Protein AF-A0A4S4L4M4-F1 (afdb_monomer_lite)

Secondary structure (DSSP, 8-state):
---S-TTHHHHHHHHHHHHHHHHHTT--SS--S-S--TT----HHHHHHHHHHHHHHHHHHHHHHTTGGG-SS--HHHHHHHHHHHHHHHHHHHHHHHHHHHHHHHHHS-TT-GGGSSS-HHHHHHHHHHHHHHHHHHHHHHHHHHHHH-GGGEEEETTTEEEE--HHHHHHHTHHHHHHHHHHHHHHHHHHHHHHHHHHHHHHHHHHHT---------------------

Foldseek 3Di:
DPPPCPVVVVVVVVCCCVLVVVVVVQDDDDDDDDSCPPPDPDDVLVVLLSVLVVLVVCLLCQCVVVVQLPPQDDDLLSQLLSQQLNLLSQLLNLLSVLLVVVVVVVVPDDPPPPVPVPDDPPVVNVCSSCVSVVSSVVSSVVSSVVCVVCSVQWHDDPSSHIHGVPPVCVVCSNVVSVVVSVVVVVVVVVVVVVVVVVVVVVVVVVVVVVPDPDPPPPPPPPDDDDDDDDD

Structure (mmCIF, N/CA/C/O backbone):
data_AF-A0A4S4L4M4-F1
#
_entry.id   AF-A0A4S4L4M4-F1
#
loop_
_atom_site.group_PDB
_atom_site.id
_atom_site.type_symbol
_atom_site.label_atom_id
_atom_site.label_alt_id
_atom_site.label_comp_id
_atom_site.label_asym_id
_atom_site.label_entity_id
_atom_site.label_seq_id
_atom_site.pdbx_PDB_ins_code
_atom_site.Cartn_x
_atom_site.Cartn_y
_atom_site.Cartn_z
_atom_site.occupancy
_atom_site.B_iso_or_equiv
_atom_site.auth_seq_id
_atom_site.auth_comp_id
_atom_site.auth_asym_id
_at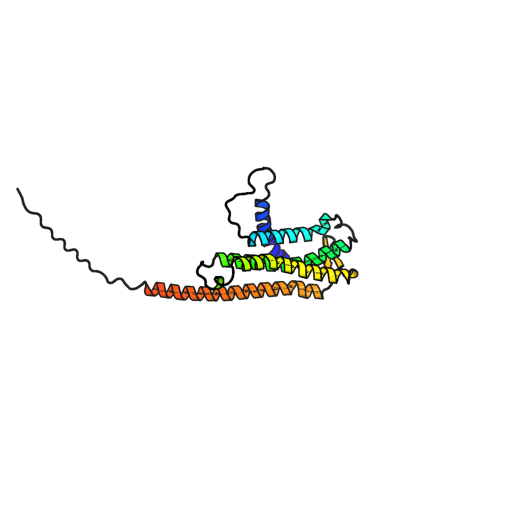om_site.auth_atom_id
_atom_site.pdbx_PDB_model_num
ATOM 1 N N . HIS A 1 1 ? 0.974 11.856 23.972 1.00 43.25 1 HIS A N 1
ATOM 2 C CA . HIS A 1 1 ? 1.283 10.811 22.962 1.00 43.25 1 HIS A CA 1
ATOM 3 C C . HIS A 1 1 ? 0.714 11.159 21.568 1.00 43.25 1 HIS A C 1
ATOM 5 O O . HIS A 1 1 ? 0.217 10.287 20.864 1.00 43.25 1 HIS A O 1
ATOM 11 N N . GLN A 1 2 ? 0.798 12.428 21.141 1.00 37.81 2 GLN A N 1
ATOM 12 C CA . GLN A 1 2 ? 0.100 12.959 19.953 1.00 37.81 2 GLN A CA 1
ATOM 13 C C . GLN A 1 2 ? 1.059 13.367 18.809 1.00 37.81 2 GLN A C 1
ATOM 15 O O . GLN A 1 2 ? 0.617 13.911 17.805 1.00 37.81 2 GLN A O 1
ATOM 20 N N . GLU A 1 3 ? 2.357 13.060 18.921 1.00 41.09 3 GLU A N 1
ATOM 21 C CA . GLU A 1 3 ? 3.407 13.637 18.058 1.00 41.09 3 GLU A CA 1
ATOM 22 C C . GLU A 1 3 ? 4.035 12.689 17.018 1.00 41.09 3 GLU A C 1
ATOM 24 O O . GLU A 1 3 ? 5.014 13.050 16.380 1.00 41.09 3 GLU A O 1
ATOM 29 N N . GLN A 1 4 ? 3.498 11.488 16.776 1.00 43.44 4 GLN A N 1
ATOM 30 C CA . GLN A 1 4 ? 4.121 10.544 15.821 1.00 43.44 4 GLN A CA 1
ATOM 31 C C . GLN A 1 4 ? 3.603 10.612 14.373 1.00 43.44 4 GLN A C 1
ATOM 33 O O . GLN A 1 4 ? 4.109 9.901 13.514 1.00 43.44 4 GLN A O 1
ATOM 38 N N . PHE A 1 5 ? 2.664 11.509 14.051 1.00 41.78 5 PHE A N 1
ATOM 39 C CA . PHE A 1 5 ? 2.186 11.713 12.671 1.00 41.78 5 PHE A CA 1
ATOM 40 C C . PHE A 1 5 ? 2.777 12.893 11.846 1.00 41.78 5 PHE A C 1
ATOM 42 O O . PHE A 1 5 ? 2.341 13.061 10.700 1.00 41.78 5 PHE A O 1
ATOM 49 N N . PRO A 1 6 ? 3.753 13.719 12.296 1.00 44.41 6 PRO A N 1
ATOM 50 C CA . PRO A 1 6 ? 4.192 14.882 11.516 1.00 44.41 6 PRO A CA 1
ATOM 51 C C . PRO A 1 6 ? 5.008 14.516 10.264 1.00 44.41 6 PRO A C 1
ATOM 53 O O . PRO A 1 6 ? 5.105 15.335 9.348 1.00 44.41 6 PRO A O 1
ATOM 56 N N . ILE A 1 7 ? 5.558 13.298 10.191 1.00 42.75 7 ILE A N 1
ATOM 57 C CA . ILE A 1 7 ? 6.407 12.849 9.074 1.00 42.75 7 ILE A CA 1
ATOM 58 C C . ILE A 1 7 ? 5.543 12.467 7.858 1.00 42.75 7 ILE A C 1
ATOM 60 O O . ILE A 1 7 ? 5.778 12.934 6.744 1.00 42.75 7 ILE A O 1
ATOM 64 N N . TRP A 1 8 ? 4.448 11.735 8.078 1.00 41.94 8 TRP A N 1
ATOM 65 C CA . TRP A 1 8 ? 3.507 11.365 7.014 1.00 41.94 8 TRP A CA 1
ATOM 66 C C . TRP A 1 8 ? 2.645 12.535 6.538 1.00 41.94 8 TRP A C 1
ATOM 68 O O . TRP A 1 8 ? 2.388 12.673 5.342 1.00 41.94 8 TRP A O 1
ATOM 78 N N . GLY A 1 9 ? 2.243 13.430 7.447 1.00 44.69 9 GLY A N 1
ATOM 79 C CA . GLY A 1 9 ? 1.409 14.589 7.115 1.00 44.69 9 GLY A CA 1
ATOM 80 C C . GLY A 1 9 ? 2.086 15.635 6.219 1.00 44.69 9 GLY A C 1
ATOM 81 O O . GLY A 1 9 ? 1.387 16.480 5.653 1.00 44.69 9 GLY A O 1
ATOM 82 N N . ARG A 1 10 ? 3.421 15.608 6.088 1.00 45.19 10 ARG A N 1
ATOM 83 C CA . ARG A 1 10 ? 4.169 16.430 5.119 1.00 45.19 10 ARG A CA 1
ATOM 84 C C . ARG A 1 10 ? 4.290 15.741 3.760 1.00 45.19 10 ARG A C 1
ATOM 86 O O . ARG A 1 10 ? 3.971 16.370 2.756 1.00 45.19 10 ARG A O 1
ATOM 93 N N . SER A 1 11 ? 4.627 14.450 3.730 1.00 42.00 11 SER A N 1
ATOM 94 C CA . SER A 1 11 ? 4.750 13.691 2.474 1.00 42.00 11 SER A CA 1
ATOM 95 C C . SER A 1 11 ? 3.402 13.559 1.737 1.00 42.00 11 SER A C 1
ATOM 97 O O . SER A 1 11 ? 3.294 13.839 0.544 1.00 42.00 11 SER A O 1
ATOM 99 N N . LEU A 1 12 ? 2.312 13.300 2.471 1.00 44.09 12 LEU A N 1
ATOM 100 C CA . LEU A 1 12 ? 0.949 13.252 1.915 1.00 44.09 12 LEU A CA 1
ATOM 101 C C . LEU A 1 12 ? 0.433 14.616 1.425 1.00 44.09 12 LEU A C 1
ATOM 103 O O . LEU A 1 12 ? -0.432 14.664 0.550 1.00 44.09 12 LEU A O 1
ATOM 107 N N . ARG A 1 13 ? 0.949 15.731 1.962 1.00 50.34 13 ARG A N 1
ATOM 108 C CA . ARG A 1 13 ? 0.558 17.082 1.525 1.00 50.34 13 ARG A CA 1
ATOM 109 C C . ARG A 1 13 ? 1.119 17.430 0.148 1.00 50.34 13 ARG A C 1
ATOM 111 O O . ARG A 1 13 ? 0.458 18.159 -0.581 1.00 50.34 13 ARG A O 1
ATOM 118 N N . SER A 1 14 ? 2.275 16.869 -0.208 1.00 43.47 14 SER A N 1
ATOM 119 C CA . SER A 1 14 ? 2.889 17.041 -1.530 1.00 43.47 14 SER A CA 1
ATOM 120 C C . SER A 1 14 ? 2.219 16.170 -2.606 1.00 43.47 14 SER A C 1
ATOM 122 O O . SER A 1 14 ? 2.066 16.589 -3.748 1.00 43.47 14 SER A O 1
ATOM 124 N N . ILE A 1 15 ? 1.725 14.981 -2.235 1.00 46.16 15 ILE A N 1
ATOM 125 C CA . ILE A 1 15 ? 1.119 14.021 -3.181 1.00 46.16 15 ILE A CA 1
ATOM 126 C C . ILE A 1 15 ? -0.369 14.314 -3.449 1.00 46.16 15 ILE A C 1
ATOM 128 O O . ILE A 1 15 ? -0.859 14.088 -4.558 1.00 46.16 15 ILE A O 1
ATOM 132 N N . ARG A 1 16 ? -1.102 14.862 -2.465 1.00 48.03 16 ARG A N 1
ATOM 133 C CA . ARG A 1 16 ? -2.516 15.257 -2.625 1.00 48.03 16 ARG A CA 1
ATOM 134 C C . ARG A 1 16 ? -2.786 16.122 -3.861 1.00 48.03 16 ARG A C 1
ATOM 136 O O . ARG A 1 16 ? -3.693 15.749 -4.597 1.00 48.03 16 ARG A O 1
ATOM 143 N N . PRO A 1 17 ? -2.065 17.226 -4.137 1.00 48.06 17 PRO A N 1
ATOM 144 C CA . PRO A 1 17 ? -2.352 18.042 -5.311 1.00 48.06 17 PRO A CA 1
ATOM 145 C C . PRO A 1 17 ? -2.118 17.289 -6.623 1.00 48.06 17 PRO A C 1
ATOM 147 O O . PRO A 1 17 ? -2.834 17.567 -7.571 1.00 48.06 17 PRO A O 1
ATOM 150 N N . PHE A 1 18 ? -1.226 16.295 -6.692 1.00 46.53 18 PHE A N 1
ATOM 151 C CA . PHE A 1 18 ? -0.993 15.536 -7.928 1.00 46.53 18 PHE A CA 1
ATOM 152 C C . PHE A 1 18 ? -2.149 14.592 -8.270 1.00 46.53 18 PHE A C 1
ATOM 154 O O . PHE A 1 18 ? -2.669 14.640 -9.381 1.00 46.53 18 PHE A O 1
ATOM 161 N N . CYS A 1 19 ? -2.614 13.778 -7.316 1.00 46.72 19 CYS A N 1
ATOM 162 C CA . CYS A 1 19 ? -3.769 12.904 -7.555 1.00 46.72 19 CYS A CA 1
ATOM 163 C C . CYS A 1 19 ? -5.082 13.683 -7.604 1.00 46.72 19 CYS A C 1
ATOM 165 O O . CYS A 1 19 ? -5.932 13.381 -8.435 1.00 46.72 19 CYS A O 1
ATOM 167 N N . LEU A 1 20 ? -5.254 14.701 -6.755 1.00 48.78 20 LEU A N 1
ATOM 168 C CA . LEU A 1 20 ? -6.456 15.526 -6.795 1.00 48.78 20 LEU A CA 1
ATOM 169 C C . LEU A 1 20 ? -6.499 16.354 -8.080 1.00 48.78 20 LEU A C 1
ATOM 171 O O . LEU A 1 20 ? -7.578 16.491 -8.620 1.00 48.78 20 LEU A O 1
ATOM 175 N N . SER A 1 21 ? -5.374 16.838 -8.622 1.00 46.91 21 SER A N 1
ATOM 176 C CA . SER A 1 21 ? -5.364 17.484 -9.946 1.00 46.91 21 SER A CA 1
ATOM 177 C C . SER A 1 21 ? -5.601 16.479 -11.068 1.00 46.91 21 SER A C 1
ATOM 179 O O . SER A 1 21 ? -6.364 16.783 -11.971 1.00 46.91 21 SER A O 1
ATOM 181 N N . ALA A 1 22 ? -5.048 15.264 -10.994 1.00 46.84 22 ALA A N 1
ATOM 182 C CA . ALA A 1 22 ? -5.317 14.222 -11.987 1.00 46.84 22 ALA A CA 1
ATOM 183 C C . ALA A 1 22 ? -6.795 13.782 -11.998 1.00 46.84 22 ALA A C 1
ATOM 185 O O . ALA A 1 22 ? -7.364 13.590 -13.064 1.00 46.84 22 ALA A O 1
ATOM 186 N N . VAL A 1 23 ? -7.436 13.682 -10.827 1.00 47.78 23 VAL A N 1
ATOM 187 C CA . VAL A 1 23 ? -8.865 13.336 -10.691 1.00 47.78 23 VAL A CA 1
ATOM 188 C C . VAL A 1 23 ? -9.773 14.538 -10.970 1.00 47.78 23 VAL A C 1
ATOM 190 O O . VAL A 1 23 ? -10.851 14.382 -11.531 1.00 47.78 23 VAL A O 1
ATOM 193 N N . LYS A 1 24 ? -9.355 15.755 -10.609 1.00 44.19 24 LYS A N 1
ATOM 194 C CA . LYS A 1 24 ? -10.120 16.991 -10.841 1.00 44.19 24 LYS A CA 1
ATOM 195 C C . LYS A 1 24 ? -10.023 17.479 -12.287 1.00 44.19 24 LYS A C 1
ATOM 197 O O . LYS A 1 24 ? -10.924 18.176 -12.732 1.00 44.19 24 LYS A O 1
ATOM 202 N N . LEU A 1 25 ? -9.008 17.043 -13.036 1.00 43.38 25 LEU A N 1
ATOM 203 C CA . LEU A 1 25 ? -8.982 17.123 -14.500 1.00 43.38 25 LEU A CA 1
ATOM 204 C C . LEU A 1 25 ? -9.999 16.173 -15.164 1.00 43.38 25 LEU A C 1
ATOM 206 O O . LEU A 1 25 ? -10.344 16.404 -16.317 1.00 43.38 25 LEU A O 1
ATOM 210 N N . ASP A 1 26 ? -10.519 15.171 -14.442 1.00 44.56 26 ASP A N 1
ATOM 211 C CA . ASP A 1 26 ? -11.544 14.232 -14.928 1.00 44.56 26 ASP A CA 1
ATOM 212 C C . ASP A 1 26 ? -12.974 14.527 -14.381 1.00 44.56 26 ASP A C 1
ATOM 214 O O . ASP A 1 26 ? -13.911 13.785 -14.664 1.00 44.56 26 ASP A O 1
ATOM 218 N N . PHE A 1 27 ? -13.186 15.627 -13.636 1.00 41.28 27 PHE A N 1
ATOM 219 C CA . PHE A 1 27 ? -14.518 16.065 -13.171 1.00 41.28 27 PHE A CA 1
ATOM 220 C C . PHE A 1 27 ? -14.758 17.569 -13.416 1.00 41.28 27 PHE A C 1
ATOM 222 O O . PHE A 1 27 ? -14.567 18.389 -12.513 1.00 41.28 27 PHE A O 1
ATOM 229 N N . PRO A 1 28 ? -15.233 17.974 -14.603 1.00 44.47 28 PRO A N 1
ATOM 230 C CA . PRO A 1 28 ? -15.823 19.273 -14.813 1.00 44.47 28 PRO A CA 1
ATOM 231 C C . PRO A 1 28 ? -17.228 19.225 -14.231 1.00 44.47 28 PRO A C 1
ATOM 233 O O . PRO A 1 28 ? -18.134 18.537 -14.705 1.00 44.47 28 PRO A O 1
ATOM 236 N N . SER A 1 29 ? -17.418 20.010 -13.183 1.00 56.84 29 SER A N 1
ATOM 237 C CA . SER A 1 29 ? -18.727 20.571 -12.908 1.00 56.84 29 SER A CA 1
ATOM 238 C C . SER A 1 29 ? -19.184 21.313 -14.168 1.00 56.84 29 SER A C 1
ATOM 240 O O . SER A 1 29 ? -18.570 22.307 -14.549 1.00 56.84 29 SER A O 1
ATOM 242 N N . SER A 1 30 ? -20.254 20.824 -14.788 1.00 53.94 30 SER A N 1
ATOM 243 C CA . SER A 1 30 ? -21.012 21.511 -15.839 1.00 53.94 30 SER A CA 1
ATOM 244 C C . SER A 1 30 ? -20.357 21.596 -17.217 1.00 53.94 30 SER A C 1
ATOM 246 O O . SER A 1 30 ? -19.996 22.673 -17.676 1.00 53.94 30 SER A O 1
ATOM 248 N N . SER A 1 31 ? -20.285 20.475 -17.929 1.00 50.19 31 SER A N 1
ATOM 249 C CA . SER A 1 31 ? -20.769 20.356 -19.318 1.00 50.19 31 SER A CA 1
ATOM 250 C C . SER A 1 31 ? -20.466 18.950 -19.824 1.00 50.19 31 SER A C 1
ATOM 252 O O . SER A 1 31 ? -19.331 18.483 -19.807 1.00 50.19 31 SER A O 1
ATOM 254 N N . SER A 1 32 ? -21.517 18.248 -20.239 1.00 54.50 32 SER A N 1
ATOM 255 C CA . SER A 1 32 ? -21.421 17.055 -21.071 1.00 54.50 32 SER A CA 1
ATOM 256 C C . SER A 1 32 ? -20.480 17.336 -22.246 1.00 54.50 32 SER A C 1
ATOM 258 O O . SER A 1 32 ? -20.493 18.450 -22.752 1.00 54.50 32 SER A O 1
ATOM 260 N N . HIS A 1 33 ? -19.729 16.323 -22.678 1.00 52.06 33 HIS A N 1
ATOM 261 C CA . HIS A 1 33 ? -18.753 16.285 -23.781 1.00 52.06 33 HIS A CA 1
ATOM 262 C C . HIS A 1 33 ? -17.294 16.176 -23.303 1.00 52.06 33 HIS A C 1
ATOM 264 O O . HIS A 1 33 ? -16.664 17.137 -22.884 1.00 52.06 33 HIS A O 1
ATOM 270 N N . SER A 1 34 ? -16.757 14.962 -23.480 1.00 42.59 34 SER A N 1
ATOM 271 C CA . SER A 1 34 ? -15.323 14.636 -23.554 1.00 42.59 34 SER A CA 1
ATOM 272 C C . SER A 1 34 ? -14.584 14.224 -22.270 1.00 42.59 34 SER A C 1
ATOM 274 O O . SER A 1 34 ? -13.494 14.718 -22.014 1.00 42.59 34 SER A O 1
ATOM 276 N N . PHE A 1 35 ? -15.058 13.183 -21.566 1.00 44.72 35 PHE A N 1
ATOM 277 C CA . PHE A 1 35 ? -14.187 12.367 -20.676 1.00 44.72 35 PHE A CA 1
ATOM 278 C C . PHE A 1 35 ? -13.438 11.235 -21.381 1.00 44.72 35 PHE A C 1
ATOM 280 O O . PHE A 1 35 ? -12.896 10.336 -20.750 1.00 44.72 35 PHE A O 1
ATOM 287 N N . PHE A 1 36 ? -13.367 11.281 -22.707 1.00 46.34 36 PHE A N 1
ATOM 288 C CA . PHE A 1 36 ? -12.563 10.349 -23.483 1.00 46.34 36 PHE A CA 1
ATOM 289 C C . PHE A 1 36 ? -11.796 11.123 -24.549 1.00 46.34 36 PHE A C 1
ATOM 291 O O . PHE A 1 36 ? -12.108 11.072 -25.738 1.00 46.34 36 PHE A O 1
ATOM 298 N N . SER A 1 37 ? -10.759 11.849 -24.127 1.00 44.66 37 SER A N 1
ATOM 299 C CA . SER A 1 37 ? -9.661 12.136 -25.049 1.00 44.66 37 SER A CA 1
ATOM 300 C C . SER A 1 37 ? -9.018 10.791 -25.403 1.00 44.66 37 SER A C 1
ATOM 302 O O . SER A 1 37 ? -8.237 10.234 -24.635 1.00 44.66 37 SER A O 1
ATOM 304 N N . LYS A 1 38 ? -9.430 10.217 -26.539 1.00 51.44 38 LYS A N 1
ATOM 305 C CA . LYS A 1 38 ? -9.091 8.861 -27.012 1.00 51.44 38 LYS A CA 1
ATOM 306 C C . LYS A 1 38 ? -7.594 8.617 -27.279 1.00 51.44 38 LYS A C 1
ATOM 308 O O . LYS A 1 38 ? -7.253 7.523 -27.705 1.00 51.44 38 LYS A O 1
ATOM 313 N N . ASN A 1 39 ? -6.708 9.588 -27.041 1.00 49.66 39 ASN A N 1
ATOM 314 C CA . ASN A 1 39 ? -5.335 9.557 -27.560 1.00 49.66 39 ASN A CA 1
ATOM 315 C C . ASN A 1 39 ? -4.209 9.747 -26.536 1.00 49.66 39 ASN A C 1
ATOM 317 O O . ASN A 1 39 ? -3.060 9.911 -26.932 1.00 49.66 39 ASN A O 1
ATOM 321 N N . VAL A 1 40 ? -4.481 9.668 -25.232 1.00 62.41 40 VAL A N 1
ATOM 322 C CA . VAL A 1 40 ? -3.395 9.578 -24.242 1.00 62.41 40 VAL A CA 1
ATOM 323 C C . VAL A 1 40 ? -3.269 8.127 -23.800 1.00 62.41 40 VAL A C 1
ATOM 325 O O . VAL A 1 40 ? -4.097 7.631 -23.038 1.00 62.41 40 VAL A O 1
ATOM 328 N N . HIS A 1 41 ? -2.240 7.439 -24.295 1.00 66.50 41 HIS A N 1
ATOM 329 C CA . HIS A 1 41 ? -1.851 6.103 -23.840 1.00 66.50 41 HIS A CA 1
ATOM 330 C C . HIS A 1 41 ? -1.399 6.194 -22.370 1.00 66.50 41 HIS A C 1
ATOM 332 O O . HIS A 1 41 ? -0.226 6.396 -22.065 1.00 66.50 41 HIS A O 1
ATOM 338 N N . ARG A 1 42 ? -2.354 6.149 -21.430 1.00 74.56 42 ARG A N 1
ATOM 339 C CA . ARG A 1 42 ? -2.062 6.183 -19.991 1.00 74.56 42 ARG A CA 1
ATOM 340 C C . ARG A 1 42 ? -1.515 4.819 -19.572 1.00 74.56 42 ARG A C 1
ATOM 342 O O . ARG A 1 42 ? -2.111 3.786 -19.868 1.00 74.56 42 ARG A O 1
ATOM 349 N N . HIS A 1 43 ? -0.398 4.823 -18.850 1.00 82.25 43 HIS A N 1
ATOM 350 C CA . HIS A 1 43 ? 0.208 3.597 -18.344 1.00 82.25 43 HIS A CA 1
ATOM 351 C C . HIS A 1 43 ? -0.716 2.943 -17.292 1.00 82.25 43 HIS A C 1
ATOM 353 O O . HIS A 1 43 ? -1.174 3.638 -16.375 1.00 82.25 43 HIS A O 1
ATOM 359 N N . PRO A 1 44 ? -0.994 1.626 -17.361 1.00 86.31 44 PRO A N 1
ATOM 360 C CA . PRO A 1 44 ? -1.959 0.959 -16.477 1.00 86.31 44 PRO A CA 1
ATOM 361 C C . PRO A 1 44 ? -1.604 1.071 -14.986 1.00 86.31 44 PRO A C 1
ATOM 363 O O . PRO A 1 44 ? -2.483 1.079 -14.125 1.00 86.31 44 PRO A O 1
ATOM 366 N N . THR A 1 45 ? -0.321 1.222 -14.654 1.00 87.38 45 THR A N 1
ATOM 367 C CA . THR A 1 45 ? 0.140 1.370 -13.264 1.00 87.38 45 THR A CA 1
ATOM 368 C C . THR A 1 45 ? -0.166 2.732 -12.658 1.00 87.38 45 THR A C 1
ATOM 370 O O . THR A 1 45 ? -0.401 2.813 -11.454 1.00 87.38 45 THR A O 1
ATOM 373 N N . PHE A 1 46 ? -0.242 3.789 -13.471 1.00 86.75 46 PHE A N 1
ATOM 374 C CA . PHE A 1 46 ? -0.683 5.099 -13.000 1.00 86.75 46 PHE A CA 1
ATOM 375 C C . PHE A 1 46 ? -2.163 5.061 -12.606 1.00 86.75 46 PHE A C 1
ATOM 377 O O . PHE A 1 46 ? -2.533 5.515 -11.526 1.00 86.75 46 PHE A O 1
ATOM 384 N N . VAL A 1 47 ? -2.995 4.425 -13.439 1.00 89.81 47 VAL A N 1
ATOM 385 C CA . VAL A 1 47 ? -4.416 4.198 -13.133 1.00 89.81 47 VAL A CA 1
ATOM 386 C C . VAL A 1 47 ? -4.560 3.384 -11.845 1.00 89.81 47 VAL A C 1
ATOM 388 O O . VAL A 1 47 ? -5.349 3.750 -10.976 1.00 89.81 47 VAL A O 1
ATOM 391 N N . ASN A 1 48 ? -3.745 2.338 -11.674 1.00 91.50 48 ASN A N 1
ATOM 392 C CA . ASN A 1 48 ? -3.722 1.538 -10.451 1.00 91.50 48 ASN A CA 1
ATOM 393 C C . ASN A 1 48 ? -3.418 2.375 -9.204 1.00 91.50 48 ASN A C 1
ATOM 395 O O . ASN A 1 48 ? -4.129 2.295 -8.205 1.00 91.50 48 ASN A O 1
ATOM 399 N N . PHE A 1 49 ? -2.389 3.221 -9.272 1.00 90.75 49 PHE A N 1
ATOM 400 C CA . PHE A 1 49 ? -2.041 4.120 -8.180 1.00 90.75 49 PHE A CA 1
ATOM 401 C C . PHE A 1 49 ? -3.203 5.068 -7.842 1.00 90.75 49 PHE A C 1
ATOM 403 O O . PHE A 1 49 ? -3.588 5.172 -6.677 1.00 90.75 49 PHE A O 1
ATOM 410 N N . CYS A 1 50 ? -3.851 5.672 -8.842 1.00 91.06 50 CYS A N 1
ATOM 411 C CA . CYS A 1 50 ? -5.035 6.505 -8.621 1.00 91.06 50 CYS A CA 1
ATOM 412 C C . CYS A 1 50 ? -6.177 5.739 -7.929 1.00 91.06 50 CYS A C 1
ATOM 414 O O . CYS A 1 50 ? -6.759 6.256 -6.975 1.00 91.06 50 CYS A O 1
ATOM 416 N N . ILE A 1 51 ? -6.458 4.498 -8.342 1.00 93.06 51 ILE A N 1
ATOM 417 C CA . ILE A 1 51 ? -7.468 3.641 -7.699 1.00 93.06 51 ILE A CA 1
ATOM 418 C C . ILE A 1 51 ? -7.124 3.418 -6.220 1.00 93.06 51 ILE A C 1
ATOM 420 O O . ILE A 1 51 ? -7.990 3.586 -5.360 1.00 93.06 51 ILE A O 1
ATOM 424 N N . THR A 1 52 ? -5.861 3.125 -5.887 1.00 93.69 52 THR A N 1
ATOM 425 C CA . THR A 1 52 ? -5.452 2.939 -4.482 1.00 93.69 52 THR A CA 1
ATOM 426 C C . THR A 1 52 ? -5.644 4.197 -3.628 1.00 93.69 52 THR A C 1
ATOM 428 O O . THR A 1 52 ? -6.034 4.094 -2.464 1.00 93.69 52 THR A O 1
ATOM 431 N N . ILE A 1 53 ? -5.458 5.392 -4.199 1.00 91.56 53 ILE A N 1
ATOM 432 C CA . ILE A 1 53 ? -5.700 6.677 -3.521 1.00 91.56 53 ILE A CA 1
ATOM 433 C C . ILE A 1 53 ? -7.202 6.956 -3.331 1.00 91.56 53 ILE A C 1
ATOM 435 O O . ILE A 1 53 ? -7.607 7.526 -2.310 1.00 91.56 53 ILE A O 1
ATOM 439 N N . ILE A 1 54 ? -8.050 6.527 -4.268 1.00 92.56 54 ILE A N 1
ATOM 440 C CA . ILE A 1 54 ? -9.511 6.581 -4.104 1.00 92.56 54 ILE A CA 1
ATOM 441 C C . ILE A 1 54 ? -9.942 5.654 -2.960 1.00 92.56 54 ILE A C 1
ATOM 443 O O . ILE A 1 54 ? -10.648 6.097 -2.054 1.00 92.56 54 ILE A O 1
ATOM 447 N N . ILE A 1 55 ? -9.461 4.406 -2.946 1.00 94.19 55 ILE A N 1
ATOM 448 C CA . ILE A 1 55 ? -9.742 3.435 -1.874 1.00 94.19 55 ILE A CA 1
ATOM 449 C C . ILE A 1 55 ? -9.280 3.977 -0.519 1.00 94.19 55 ILE A C 1
ATOM 451 O O . ILE A 1 55 ? -10.047 3.943 0.444 1.00 94.19 55 ILE A O 1
ATOM 455 N N . TYR A 1 56 ? -8.065 4.537 -0.456 1.00 93.69 56 TYR A N 1
ATOM 456 C CA . TYR A 1 56 ? -7.553 5.228 0.729 1.00 93.69 56 TYR A CA 1
ATOM 457 C C . TYR A 1 56 ? -8.584 6.242 1.238 1.00 93.69 56 TYR A C 1
ATOM 459 O O . TYR A 1 56 ? -9.003 6.191 2.392 1.00 93.69 56 TYR A O 1
ATOM 467 N N . SER A 1 57 ? -9.050 7.125 0.357 1.00 93.25 57 SER A N 1
ATOM 468 C CA . SER A 1 57 ? -9.961 8.211 0.723 1.00 93.25 57 SER A CA 1
ATOM 469 C C . SER A 1 57 ? -11.303 7.686 1.244 1.00 93.25 57 SER A C 1
ATOM 471 O O . SER A 1 57 ? -11.770 8.145 2.285 1.00 93.25 57 SER A O 1
ATOM 473 N N . ILE A 1 58 ? -11.881 6.678 0.581 1.00 93.44 58 ILE A N 1
ATOM 474 C CA . ILE A 1 58 ? -13.146 6.050 0.99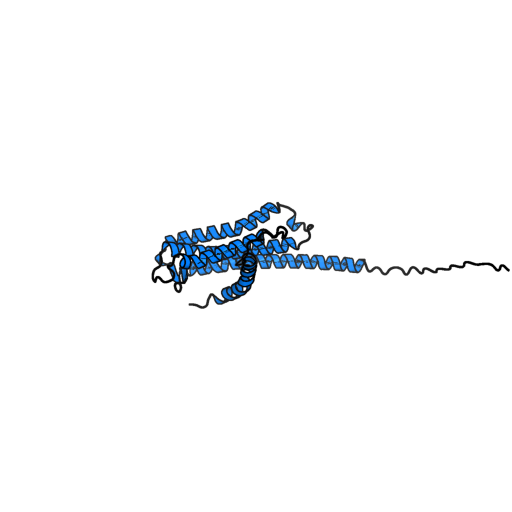3 1.00 93.44 58 ILE A CA 1
ATOM 475 C C . ILE A 1 58 ? -13.035 5.482 2.409 1.00 93.44 58 ILE A C 1
ATOM 477 O O . ILE A 1 58 ? -13.892 5.757 3.247 1.00 93.44 58 ILE A O 1
ATOM 481 N N . VAL A 1 59 ? -11.966 4.741 2.710 1.00 94.50 59 VAL A N 1
ATOM 482 C CA . VAL A 1 59 ? -11.785 4.116 4.028 1.00 94.50 59 VAL A CA 1
ATOM 483 C C . VAL A 1 59 ? -11.625 5.153 5.141 1.00 94.50 59 VAL A C 1
ATOM 485 O O . VAL A 1 59 ? -12.206 5.000 6.219 1.00 94.50 59 VAL A O 1
ATOM 488 N N . PHE A 1 60 ? -10.891 6.241 4.894 1.00 90.69 60 PHE A N 1
ATOM 489 C CA . PHE A 1 60 ? -10.791 7.340 5.861 1.00 90.69 60 PHE A CA 1
ATOM 490 C C . PHE A 1 60 ? -12.140 8.042 6.086 1.00 90.69 60 PHE A C 1
ATOM 492 O O . PHE A 1 60 ? -12.408 8.500 7.196 1.00 90.69 60 PHE A O 1
ATOM 499 N N . SER A 1 61 ? -13.014 8.067 5.078 1.00 92.50 61 SER A N 1
ATOM 500 C CA . SER A 1 61 ? -14.340 8.690 5.143 1.00 92.50 61 SER A CA 1
ATOM 501 C C . SER A 1 61 ? -15.477 7.762 5.596 1.00 92.50 61 SER A C 1
ATOM 503 O O . SER A 1 61 ? -16.578 8.258 5.826 1.00 92.50 61 SER A O 1
ATOM 505 N N . LEU A 1 62 ? -15.252 6.456 5.794 1.00 92.44 62 LEU A N 1
ATOM 506 C CA . LEU A 1 62 ? -16.301 5.492 6.184 1.00 92.44 62 LEU A CA 1
ATOM 507 C C . LEU A 1 62 ? -17.112 5.928 7.416 1.00 92.44 62 LEU A C 1
ATOM 509 O O . LEU A 1 62 ? -18.340 5.841 7.418 1.00 92.44 62 LEU A O 1
ATOM 513 N N . LEU A 1 63 ? -16.441 6.433 8.457 1.00 90.94 63 LEU A N 1
ATOM 514 C CA . LEU A 1 63 ? -17.112 6.880 9.683 1.00 90.94 63 LEU A CA 1
ATOM 515 C C . LEU A 1 63 ? -18.015 8.099 9.431 1.00 90.94 63 LEU A C 1
ATOM 517 O O . LEU A 1 63 ? -19.110 8.196 9.988 1.00 90.94 63 LEU A O 1
ATOM 521 N N . ILE A 1 64 ? -17.578 8.996 8.545 1.00 91.62 64 ILE A N 1
ATOM 522 C CA . ILE A 1 64 ? -18.332 10.183 8.136 1.00 91.62 64 ILE A CA 1
ATOM 523 C C . ILE A 1 64 ? -19.565 9.759 7.334 1.00 91.62 64 ILE A C 1
ATOM 525 O O . ILE A 1 64 ? -20.664 10.219 7.636 1.00 91.62 64 ILE A O 1
ATOM 529 N N . TYR A 1 65 ? -19.411 8.832 6.383 1.00 92.31 65 TYR A N 1
ATOM 530 C CA . TYR A 1 65 ? -20.524 8.320 5.577 1.00 92.31 65 TYR A CA 1
ATOM 531 C C . TYR A 1 65 ? -21.580 7.582 6.400 1.00 92.31 65 TYR A C 1
ATOM 533 O O . TYR A 1 65 ? -22.761 7.655 6.081 1.00 92.31 65 TYR A O 1
ATOM 541 N N . SER A 1 66 ? -21.183 6.921 7.491 1.00 93.69 66 SER A N 1
ATOM 542 C CA . SER A 1 66 ? -22.134 6.284 8.411 1.00 93.69 66 SER A CA 1
ATOM 543 C C . SER A 1 66 ? -22.931 7.275 9.275 1.00 93.69 66 SER A C 1
ATOM 545 O O . SER A 1 66 ? -23.851 6.867 9.979 1.00 93.69 66 SER A O 1
ATOM 547 N N . GLY A 1 67 ? -22.556 8.561 9.286 1.00 92.62 67 GLY A N 1
ATOM 548 C CA . GLY A 1 67 ? -23.136 9.574 10.172 1.00 92.62 67 GLY A CA 1
ATOM 549 C C . GLY A 1 67 ? -22.723 9.442 11.644 1.00 92.62 67 GLY A C 1
ATOM 550 O O . GLY A 1 67 ? -23.182 10.221 12.475 1.00 92.62 67 GLY A O 1
ATOM 551 N N . GLN A 1 68 ? -21.837 8.497 11.988 1.00 90.12 68 GLN A N 1
ATOM 552 C CA . GLN A 1 68 ? -21.502 8.171 13.382 1.00 90.12 68 GLN A CA 1
ATOM 553 C C . GLN A 1 68 ? -20.293 8.920 13.953 1.00 90.12 68 GLN A C 1
ATOM 555 O O . GLN A 1 68 ? -19.930 8.707 15.105 1.00 90.12 68 GLN A O 1
ATOM 560 N N . TYR A 1 69 ? -19.685 9.832 13.193 1.00 88.25 69 TYR A N 1
ATOM 561 C CA . TYR A 1 69 ? -18.486 10.572 13.615 1.00 88.25 69 TYR A CA 1
ATOM 562 C C . TYR A 1 69 ? -18.694 11.493 14.841 1.00 88.25 69 TYR A C 1
ATOM 564 O O . TYR A 1 69 ? -17.723 11.933 15.452 1.00 88.25 69 TYR A O 1
ATOM 572 N N . ARG A 1 70 ? -19.947 11.815 15.206 1.00 87.44 70 ARG A N 1
ATOM 573 C CA . ARG A 1 70 ? -20.276 12.625 16.399 1.00 87.44 70 ARG A CA 1
ATOM 574 C C . ARG A 1 70 ? -20.675 11.804 17.623 1.00 87.44 70 ARG A C 1
ATOM 576 O O . ARG A 1 70 ? -20.809 12.378 18.700 1.00 87.44 70 ARG A O 1
ATOM 583 N N . LEU A 1 71 ? -20.909 10.499 17.476 1.00 87.12 71 LEU A N 1
ATOM 584 C CA . LEU A 1 71 ? -21.322 9.672 18.605 1.00 87.12 71 LEU A CA 1
ATOM 585 C C . LEU A 1 71 ? -20.117 9.355 19.493 1.00 87.12 71 LEU A C 1
ATOM 587 O O . LEU A 1 71 ? -19.051 8.986 19.004 1.00 87.12 71 LEU A O 1
ATOM 591 N N . ALA A 1 72 ? -20.313 9.456 20.811 1.00 86.31 72 ALA A N 1
ATOM 592 C CA . ALA A 1 72 ? -19.307 9.059 21.795 1.00 86.31 72 ALA A CA 1
ATOM 593 C C . ALA A 1 72 ? -18.959 7.561 21.685 1.00 86.31 72 ALA A C 1
ATOM 595 O O . ALA A 1 72 ? -17.815 7.169 21.915 1.00 86.31 72 ALA A O 1
ATOM 596 N N . GLU A 1 73 ? -19.933 6.740 21.278 1.00 88.62 73 GLU A N 1
ATOM 597 C CA . GLU A 1 73 ? -19.787 5.298 21.081 1.00 88.62 73 GLU A CA 1
ATOM 598 C C . GLU A 1 73 ? -20.290 4.883 19.684 1.00 88.62 73 GLU A C 1
ATOM 600 O O . GLU A 1 73 ? -21.481 4.620 19.510 1.00 88.62 73 GLU A O 1
ATOM 605 N N . PRO A 1 74 ? -19.420 4.841 18.656 1.00 90.69 74 PRO A N 1
ATOM 606 C CA . PRO A 1 74 ? -19.801 4.360 17.329 1.00 90.69 74 PRO A CA 1
ATOM 607 C C . PRO A 1 74 ? -20.028 2.840 17.321 1.00 90.69 74 PRO A C 1
ATOM 609 O O . PRO A 1 74 ? -19.542 2.105 18.188 1.00 90.69 74 PRO A O 1
ATOM 612 N N . ASN A 1 75 ? -20.707 2.341 16.285 1.00 94.06 75 ASN A N 1
ATOM 613 C CA . ASN A 1 75 ? -20.903 0.909 16.079 1.00 94.06 75 ASN A CA 1
ATOM 614 C C . ASN A 1 75 ? -19.554 0.180 16.041 1.00 94.06 75 ASN A C 1
ATOM 616 O O . ASN A 1 75 ? -18.709 0.416 15.173 1.00 94.06 75 ASN A O 1
ATOM 620 N N . LYS A 1 76 ? -19.371 -0.760 16.975 1.00 93.38 76 LYS A N 1
ATOM 621 C CA . LYS A 1 76 ? -18.105 -1.485 17.165 1.00 93.38 76 LYS A CA 1
ATOM 622 C C . LYS A 1 76 ? -17.660 -2.227 15.905 1.00 93.38 76 LYS A C 1
ATOM 624 O O . LYS A 1 76 ? -16.476 -2.213 15.590 1.00 93.38 76 LYS A O 1
ATOM 629 N N . SER A 1 77 ? -18.592 -2.826 15.164 1.00 94.94 77 SER A N 1
ATOM 630 C CA . SER A 1 77 ? -18.302 -3.533 13.909 1.00 94.94 77 SER A CA 1
ATOM 631 C C . SER A 1 77 ? -17.712 -2.607 12.844 1.00 94.94 77 SER A C 1
ATOM 633 O O . SER A 1 77 ? -16.690 -2.933 12.247 1.00 94.94 77 SER A O 1
ATOM 635 N N . LEU A 1 78 ? -18.307 -1.426 12.657 1.00 93.88 78 LEU A N 1
ATOM 636 C CA . LEU A 1 78 ? -17.858 -0.432 11.682 1.00 93.88 78 LEU A CA 1
ATOM 637 C C . LEU A 1 78 ? -16.502 0.168 12.081 1.00 93.88 78 LEU A C 1
ATOM 639 O O . LEU A 1 78 ? -15.623 0.343 11.242 1.00 93.88 78 LEU A O 1
ATOM 643 N N . CYS A 1 79 ? -16.300 0.389 13.380 1.00 94.56 79 CYS A N 1
ATOM 644 C CA . CYS A 1 79 ? -15.041 0.854 13.954 1.00 94.56 79 CYS A CA 1
ATOM 645 C C . CYS A 1 79 ? -13.899 -0.170 13.779 1.00 94.56 79 CYS A C 1
ATOM 647 O O . CYS A 1 79 ? -12.793 0.202 13.386 1.00 94.56 79 CYS A O 1
ATOM 649 N N . ILE A 1 80 ? -14.166 -1.465 14.001 1.00 95.38 80 ILE A N 1
ATOM 650 C CA . ILE A 1 80 ? -13.209 -2.562 13.758 1.00 95.38 80 ILE A CA 1
ATOM 651 C C . ILE A 1 80 ? -12.893 -2.687 12.260 1.00 95.38 80 ILE A C 1
ATOM 653 O O . ILE A 1 80 ? -11.725 -2.807 11.883 1.00 95.38 80 ILE A O 1
ATOM 657 N N . ALA A 1 81 ? -13.910 -2.617 11.397 1.00 95.69 81 ALA A N 1
ATOM 658 C CA . ALA A 1 81 ? -13.732 -2.662 9.948 1.00 95.69 81 ALA A CA 1
ATOM 659 C C . ALA A 1 81 ? -12.876 -1.485 9.449 1.00 95.69 81 ALA A C 1
ATOM 661 O O . ALA A 1 81 ? -11.894 -1.691 8.744 1.00 95.69 81 ALA A O 1
ATOM 662 N N . GLN A 1 82 ? -13.165 -0.256 9.886 1.00 95.19 82 GLN A N 1
ATOM 663 C CA . GLN A 1 82 ? -12.365 0.908 9.505 1.00 95.19 82 GLN A CA 1
ATOM 664 C C . GLN A 1 82 ? -10.922 0.790 10.018 1.00 95.19 82 GLN A C 1
ATOM 666 O O . GLN A 1 82 ? -9.974 0.983 9.258 1.00 95.19 82 GLN A O 1
ATOM 671 N N . ALA A 1 83 ? -10.740 0.431 11.293 1.00 94.12 83 ALA A N 1
ATOM 672 C CA . ALA A 1 83 ? -9.416 0.314 11.894 1.00 94.12 83 ALA A CA 1
ATOM 673 C C . ALA A 1 83 ? -8.563 -0.779 11.229 1.00 94.12 83 ALA A C 1
ATOM 675 O O . ALA A 1 83 ? -7.351 -0.615 11.118 1.00 94.12 83 ALA A O 1
ATOM 676 N N . SER A 1 84 ? -9.168 -1.885 10.787 1.00 95.38 84 SER A N 1
ATOM 677 C CA . SER A 1 84 ? -8.468 -2.960 10.068 1.00 95.38 84 SER A CA 1
ATOM 678 C C . SER A 1 84 ? -8.109 -2.569 8.632 1.00 95.38 84 SER A C 1
ATOM 680 O O . SER A 1 84 ? -6.981 -2.810 8.210 1.00 95.38 84 SER A O 1
ATOM 682 N N . MET A 1 85 ? -9.000 -1.884 7.912 1.00 95.81 85 MET A N 1
ATOM 683 C CA . MET A 1 85 ? -8.702 -1.380 6.566 1.00 95.81 85 MET A CA 1
ATOM 684 C C . MET A 1 85 ? -7.586 -0.326 6.577 1.00 95.81 85 MET A C 1
ATOM 686 O O . MET A 1 85 ? -6.714 -0.352 5.711 1.00 95.81 85 MET A O 1
ATOM 690 N N . ILE A 1 86 ? -7.550 0.566 7.577 1.00 93.62 86 ILE A N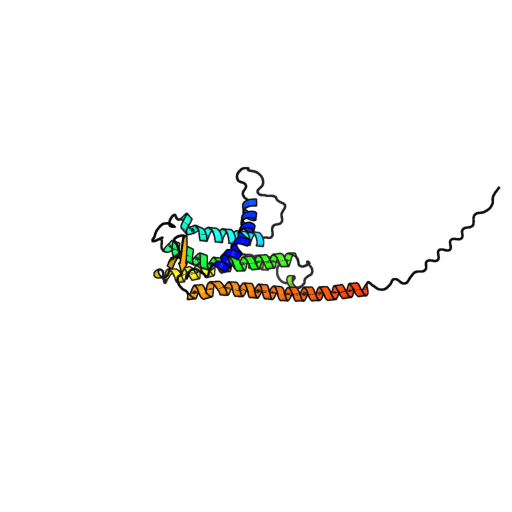 1
ATOM 691 C CA . ILE A 1 86 ? -6.470 1.561 7.729 1.00 93.62 86 ILE A CA 1
ATOM 692 C C . ILE A 1 86 ? -5.099 0.877 7.848 1.00 93.62 86 ILE A C 1
ATOM 694 O O . ILE A 1 86 ? -4.127 1.353 7.262 1.00 93.62 86 ILE A O 1
ATOM 698 N N . MET A 1 87 ? -5.022 -0.260 8.548 1.00 92.06 87 MET A N 1
ATOM 699 C CA . MET A 1 87 ? -3.782 -1.037 8.670 1.00 92.06 87 MET A CA 1
ATOM 700 C C . MET A 1 87 ? -3.321 -1.620 7.329 1.00 92.06 87 MET A C 1
ATOM 702 O O . MET A 1 87 ? -2.121 -1.668 7.074 1.00 92.06 87 MET A O 1
ATOM 706 N N . GLY A 1 88 ? -4.250 -2.047 6.467 1.00 93.69 88 GLY A N 1
ATOM 707 C CA . GLY A 1 88 ? -3.926 -2.590 5.143 1.00 93.69 88 GLY A CA 1
ATOM 708 C C . GLY A 1 88 ? -3.647 -1.535 4.073 1.00 93.69 88 GLY A C 1
ATOM 709 O O . GLY A 1 88 ? -2.958 -1.810 3.093 1.00 93.69 88 GLY A O 1
ATOM 710 N N . ILE A 1 89 ? -4.143 -0.314 4.248 1.00 94.38 89 ILE A N 1
ATOM 711 C CA . ILE A 1 89 ? -3.966 0.767 3.275 1.00 94.38 89 ILE A CA 1
ATOM 712 C C . ILE A 1 89 ? -2.510 1.187 3.122 1.00 94.38 89 ILE A C 1
ATOM 714 O O . ILE A 1 89 ? -2.062 1.456 2.010 1.00 94.38 89 ILE A O 1
ATOM 718 N N . LEU A 1 90 ? -1.775 1.275 4.228 1.00 90.75 90 LEU A N 1
ATOM 719 C CA . LEU A 1 90 ? -0.392 1.727 4.195 1.00 90.75 90 LEU A CA 1
ATOM 720 C C . LEU A 1 90 ? 0.489 0.831 3.300 1.00 90.75 90 LEU A C 1
ATOM 722 O O . LEU A 1 90 ? 1.072 1.361 2.352 1.00 90.75 90 LEU A O 1
ATOM 726 N N . PRO A 1 91 ? 0.543 -0.504 3.502 1.00 91.56 91 PRO A N 1
ATOM 727 C CA . PRO A 1 91 ? 1.309 -1.375 2.616 1.00 91.56 91 PRO A CA 1
ATOM 728 C C . PRO A 1 91 ? 0.782 -1.350 1.174 1.00 91.56 91 PRO A C 1
ATOM 730 O O . PRO A 1 91 ? 1.590 -1.377 0.250 1.00 91.56 91 PRO A O 1
ATOM 733 N N . MET A 1 92 ? -0.534 -1.222 0.958 1.00 94.81 92 MET A N 1
ATOM 734 C CA . MET A 1 92 ? -1.116 -1.089 -0.385 1.00 94.81 92 MET A CA 1
ATOM 735 C C . MET A 1 92 ? -0.546 0.115 -1.144 1.00 94.81 92 MET A C 1
ATOM 737 O O . MET A 1 92 ? -0.096 -0.033 -2.279 1.00 94.81 92 MET A O 1
ATOM 741 N N . VAL A 1 93 ? -0.543 1.298 -0.521 1.00 91.62 93 VAL A N 1
ATOM 742 C CA . VAL A 1 93 ? -0.047 2.535 -1.145 1.00 91.62 93 VAL A CA 1
ATOM 743 C C . VAL A 1 93 ? 1.461 2.458 -1.381 1.00 91.62 93 VAL A C 1
ATOM 745 O O . VAL A 1 93 ? 1.930 2.877 -2.437 1.00 91.62 93 VAL A O 1
ATOM 748 N N . CYS A 1 94 ? 2.225 1.885 -0.446 1.00 90.31 94 CYS A N 1
ATOM 749 C CA . CYS A 1 94 ? 3.667 1.704 -0.610 1.00 90.31 94 CYS A CA 1
ATOM 750 C C . CYS A 1 94 ? 4.004 0.769 -1.783 1.00 90.31 94 CYS A C 1
ATOM 752 O O . CYS A 1 94 ? 4.845 1.112 -2.613 1.00 90.31 94 CYS A O 1
ATOM 754 N N . VAL A 1 95 ? 3.325 -0.379 -1.889 1.00 91.31 95 VAL A N 1
ATOM 755 C CA . VAL A 1 95 ? 3.517 -1.333 -2.994 1.00 91.31 95 VAL A CA 1
ATOM 756 C C . VAL A 1 95 ? 3.072 -0.728 -4.326 1.00 91.31 95 VAL A C 1
ATOM 758 O O . VAL A 1 95 ? 3.790 -0.846 -5.316 1.00 91.31 95 VAL A O 1
ATOM 761 N N . ALA A 1 96 ? 1.925 -0.045 -4.367 1.00 93.19 96 ALA A N 1
ATOM 762 C CA . ALA A 1 96 ? 1.441 0.610 -5.582 1.00 93.19 96 ALA A CA 1
ATOM 763 C C . ALA A 1 96 ? 2.373 1.744 -6.040 1.00 93.19 96 ALA A C 1
ATOM 765 O O . ALA A 1 96 ? 2.619 1.894 -7.236 1.00 93.19 96 ALA A O 1
ATOM 766 N N . GLY A 1 97 ? 2.928 2.511 -5.097 1.00 90.12 97 GLY A N 1
ATOM 767 C CA . GLY A 1 97 ? 3.931 3.537 -5.375 1.00 90.12 97 GLY A CA 1
ATOM 768 C C . GLY A 1 97 ? 5.222 2.943 -5.938 1.00 90.12 97 GLY A C 1
ATOM 769 O O . GLY A 1 97 ? 5.700 3.402 -6.973 1.00 90.12 97 GLY A O 1
ATOM 770 N N . LEU A 1 98 ? 5.744 1.877 -5.323 1.00 88.38 98 LEU A N 1
ATOM 771 C CA . LEU A 1 98 ? 6.917 1.158 -5.829 1.00 88.38 98 LEU A CA 1
ATOM 772 C C . LEU A 1 98 ? 6.667 0.608 -7.241 1.00 88.38 98 LEU A C 1
ATOM 774 O O . LEU A 1 98 ? 7.513 0.754 -8.120 1.00 88.38 98 LEU A O 1
ATOM 778 N N . ALA A 1 99 ? 5.482 0.044 -7.483 1.00 89.94 99 ALA A N 1
ATOM 779 C CA . ALA A 1 99 ? 5.083 -0.450 -8.794 1.00 89.94 99 ALA A CA 1
ATOM 780 C C . ALA A 1 99 ? 5.042 0.656 -9.857 1.00 89.94 99 ALA A C 1
ATOM 782 O O . ALA A 1 99 ? 5.512 0.459 -10.978 1.00 89.94 99 ALA A O 1
ATOM 783 N N . ALA A 1 100 ? 4.498 1.825 -9.508 1.00 89.38 100 ALA A N 1
ATOM 784 C CA . ALA A 1 100 ? 4.465 2.983 -10.393 1.00 89.38 100 ALA A CA 1
ATOM 785 C C . ALA A 1 100 ? 5.879 3.485 -10.719 1.00 89.38 100 ALA A C 1
ATOM 787 O O . ALA A 1 100 ? 6.165 3.760 -11.882 1.00 89.38 100 ALA A O 1
ATOM 788 N N . VAL A 1 101 ? 6.768 3.536 -9.722 1.00 87.31 101 VAL A N 1
ATOM 789 C CA . VAL A 1 101 ? 8.174 3.922 -9.898 1.00 87.31 101 VAL A CA 1
ATOM 790 C C . VAL A 1 101 ? 8.883 2.937 -10.826 1.00 87.31 101 VAL A C 1
ATOM 792 O O . VAL A 1 101 ? 9.399 3.363 -11.852 1.00 87.31 101 VAL A O 1
ATOM 795 N N . ILE A 1 102 ? 8.846 1.630 -10.543 1.00 85.44 102 ILE A N 1
ATOM 796 C CA . ILE A 1 102 ? 9.494 0.594 -11.374 1.00 85.44 102 ILE A CA 1
ATOM 797 C C . ILE A 1 102 ? 9.043 0.686 -12.837 1.00 85.44 102 ILE A C 1
ATOM 799 O O . ILE A 1 102 ? 9.856 0.564 -13.746 1.00 85.44 102 ILE A O 1
ATOM 803 N N . GLN A 1 103 ? 7.756 0.928 -13.074 1.00 86.38 103 GLN A N 1
ATOM 804 C CA . GLN A 1 103 ? 7.198 1.011 -14.425 1.00 86.38 103 GLN A CA 1
ATOM 805 C C . GLN A 1 103 ? 7.569 2.311 -15.143 1.00 86.38 103 GLN A C 1
ATOM 807 O O . GLN A 1 103 ? 7.858 2.298 -16.338 1.00 86.38 103 GLN A O 1
ATOM 812 N N . LEU A 1 104 ? 7.627 3.427 -14.412 1.00 85.44 104 LEU A N 1
ATOM 813 C CA . LEU A 1 104 ? 8.153 4.684 -14.937 1.00 85.44 104 LEU A CA 1
ATOM 814 C C . LEU A 1 104 ? 9.619 4.515 -15.363 1.00 85.44 104 LEU A C 1
ATOM 816 O O . LEU A 1 104 ? 9.984 4.906 -16.465 1.00 85.44 104 LEU A O 1
ATOM 820 N N . TRP A 1 105 ? 10.430 3.852 -14.535 1.00 81.50 105 TRP A N 1
ATOM 821 C CA . TRP A 1 105 ? 11.817 3.517 -14.864 1.00 81.50 105 TRP A CA 1
ATOM 822 C C . TRP A 1 105 ? 11.931 2.597 -16.079 1.00 81.50 105 TRP A C 1
ATOM 824 O O . TRP A 1 105 ? 12.727 2.870 -16.973 1.00 81.50 105 TRP A O 1
ATOM 834 N N . ALA A 1 106 ? 11.119 1.541 -16.144 1.00 81.19 106 ALA A N 1
ATOM 835 C CA . ALA A 1 106 ? 11.103 0.617 -17.276 1.00 81.19 106 ALA A CA 1
ATOM 836 C C . ALA A 1 106 ? 10.733 1.310 -18.599 1.00 81.19 106 ALA A C 1
ATOM 838 O O . ALA A 1 106 ? 11.156 0.862 -19.657 1.00 81.19 106 ALA A O 1
ATOM 839 N N . THR A 1 107 ? 9.979 2.412 -18.540 1.00 82.31 107 THR A N 1
ATOM 840 C CA . THR A 1 107 ? 9.630 3.221 -19.719 1.00 82.31 107 THR A CA 1
ATOM 841 C C . THR A 1 107 ? 10.813 4.054 -20.225 1.00 82.31 107 THR A C 1
ATOM 843 O O . THR A 1 107 ? 10.892 4.324 -21.419 1.00 82.31 107 THR A O 1
ATOM 846 N N . PHE A 1 108 ? 11.731 4.462 -19.341 1.00 82.00 108 PHE A N 1
ATOM 847 C CA . PHE A 1 108 ? 12.919 5.240 -19.710 1.00 82.00 108 PHE A CA 1
ATOM 848 C C . PHE A 1 108 ? 14.095 4.386 -20.192 1.00 82.00 108 PHE A C 1
ATOM 850 O O . PHE A 1 108 ? 15.009 4.927 -20.807 1.00 82.00 108 PHE A O 1
ATOM 857 N N . GLN A 1 109 ? 14.110 3.082 -19.903 1.00 78.75 109 GLN A N 1
ATOM 858 C CA . GLN A 1 109 ? 15.154 2.199 -20.417 1.00 78.75 109 GLN A CA 1
ATOM 859 C C . GLN A 1 109 ? 14.898 1.866 -21.886 1.00 78.75 109 GLN A C 1
ATOM 861 O O . GLN A 1 109 ? 13.786 1.497 -22.267 1.00 78.75 109 GLN A O 1
ATOM 866 N N . ASP A 1 110 ? 15.950 1.963 -22.699 1.00 71.12 110 ASP A N 1
ATOM 867 C CA . ASP A 1 110 ? 15.886 1.617 -24.112 1.00 71.12 110 ASP A CA 1
ATOM 868 C C . ASP A 1 110 ? 15.407 0.169 -24.310 1.00 71.12 110 ASP A C 1
ATOM 870 O O . ASP A 1 110 ? 15.779 -0.729 -23.544 1.00 71.12 110 ASP A O 1
ATOM 874 N N . PRO A 1 111 ? 14.632 -0.105 -25.376 1.00 65.12 111 PRO A N 1
ATOM 875 C CA . PRO A 1 111 ? 14.026 -1.414 -25.639 1.00 65.12 111 PRO A CA 1
ATOM 876 C C . PRO A 1 111 ? 15.031 -2.569 -25.816 1.00 65.12 111 PRO A C 1
ATOM 878 O O . PRO A 1 111 ? 14.604 -3.715 -25.962 1.00 65.12 111 PRO A O 1
ATOM 881 N N . GLY A 1 112 ? 16.338 -2.286 -25.809 1.00 63.09 112 GLY A N 1
ATOM 882 C CA . GLY A 1 112 ? 17.425 -3.257 -25.919 1.00 63.09 112 GLY A CA 1
ATOM 883 C C . GLY A 1 112 ? 17.998 -3.776 -24.594 1.00 63.09 112 GLY A C 1
ATOM 884 O O . GLY A 1 112 ? 18.850 -4.663 -24.639 1.00 63.09 112 GLY A O 1
ATOM 885 N N . SER A 1 113 ? 17.579 -3.277 -23.420 1.00 60.97 113 SER A N 1
ATOM 886 C CA . SER A 1 113 ? 18.154 -3.752 -22.152 1.00 60.97 113 SER A CA 1
ATOM 887 C C . SER A 1 113 ? 17.710 -5.194 -21.836 1.00 60.97 113 SER A C 1
ATOM 889 O O . SER A 1 113 ? 16.540 -5.515 -21.611 1.00 60.97 113 SER A O 1
ATOM 891 N N . ILE A 1 114 ? 18.684 -6.109 -21.824 1.00 55.75 114 ILE A N 1
ATOM 892 C CA . ILE A 1 114 ? 18.498 -7.562 -21.638 1.00 55.75 114 ILE A CA 1
ATOM 893 C C . ILE A 1 114 ? 17.845 -7.885 -20.279 1.00 55.75 114 ILE A C 1
ATOM 895 O O . ILE A 1 114 ? 17.153 -8.895 -20.145 1.00 55.75 114 ILE A O 1
ATOM 899 N N . ILE A 1 115 ? 17.979 -6.988 -19.295 1.00 56.84 115 ILE A N 1
ATOM 900 C CA . ILE A 1 115 ? 17.438 -7.130 -17.934 1.00 56.84 115 ILE A CA 1
ATOM 901 C C . ILE A 1 115 ? 15.899 -7.261 -17.937 1.00 56.84 115 ILE A C 1
ATOM 903 O O . ILE A 1 115 ? 15.345 -7.931 -17.067 1.00 56.84 115 ILE A O 1
ATOM 907 N N . PHE A 1 116 ? 15.201 -6.716 -18.943 1.00 55.69 116 PHE A N 1
ATOM 908 C CA . PHE A 1 116 ? 13.737 -6.813 -19.080 1.00 55.69 116 PHE A CA 1
ATOM 909 C C . PHE A 1 116 ? 13.253 -7.842 -20.121 1.00 55.69 116 PHE A C 1
ATOM 911 O O . PHE A 1 116 ? 12.047 -7.972 -20.352 1.00 55.69 116 PHE A O 1
ATOM 918 N N . SER A 1 117 ? 14.169 -8.581 -20.757 1.00 48.31 117 SER A N 1
ATOM 919 C CA . SER A 1 117 ? 13.886 -9.385 -21.955 1.00 48.31 117 SER A CA 1
ATOM 920 C C . SER A 1 117 ? 13.198 -10.737 -21.686 1.00 48.31 117 SER A C 1
ATOM 922 O O . SER A 1 117 ? 12.517 -11.262 -22.562 1.00 48.31 117 SER A O 1
ATOM 924 N N . LEU A 1 118 ? 13.300 -11.322 -20.486 1.00 46.25 118 LEU A N 1
ATOM 925 C CA . LEU A 1 118 ? 13.203 -12.790 -20.391 1.00 46.25 118 LEU A CA 1
ATOM 926 C C . LEU A 1 118 ? 11.970 -13.443 -19.747 1.00 46.25 1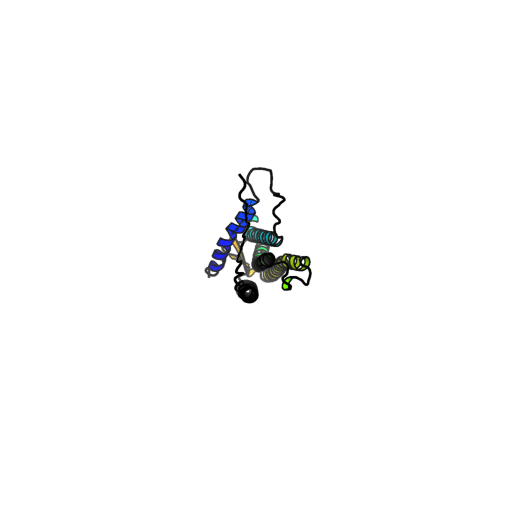18 LEU A C 1
ATOM 928 O O . LEU A 1 118 ? 11.891 -14.665 -19.804 1.00 46.25 118 LEU A O 1
ATOM 932 N N . SER A 1 119 ? 10.959 -12.745 -19.213 1.00 44.34 119 SER A N 1
ATOM 933 C CA . SER A 1 119 ? 9.710 -13.466 -18.880 1.00 44.34 119 SER A CA 1
ATOM 934 C C . SER A 1 119 ? 8.471 -12.577 -18.773 1.00 44.34 119 SER A C 1
ATOM 936 O O . SER A 1 119 ? 8.189 -11.980 -17.738 1.00 44.34 119 SER A O 1
ATOM 938 N N . SER A 1 120 ? 7.737 -12.510 -19.891 1.00 60.88 120 SER A N 1
ATOM 939 C CA . SER A 1 120 ? 6.390 -11.950 -20.069 1.00 60.88 120 SER A CA 1
ATOM 940 C C . SER A 1 120 ? 6.173 -10.551 -19.470 1.00 60.88 120 SER A C 1
ATOM 942 O O . SER A 1 120 ? 5.690 -10.394 -18.347 1.00 60.88 120 SER A O 1
ATOM 944 N N . LYS A 1 121 ? 6.442 -9.508 -20.278 1.00 72.62 121 LYS A N 1
ATOM 945 C CA . LYS A 1 121 ? 6.093 -8.097 -19.988 1.00 72.62 121 LYS A CA 1
ATOM 946 C C . LYS A 1 121 ? 4.668 -7.952 -19.430 1.00 72.62 121 LYS A C 1
ATOM 948 O O . LYS A 1 121 ? 4.422 -7.154 -18.524 1.00 72.62 121 LYS A O 1
ATOM 953 N N . THR A 1 122 ? 3.748 -8.778 -19.926 1.00 80.12 122 THR A N 1
ATOM 954 C CA . THR A 1 122 ? 2.356 -8.839 -19.476 1.00 80.12 122 THR A CA 1
ATOM 955 C C . THR A 1 122 ? 2.217 -9.445 -18.080 1.00 80.12 122 THR A C 1
ATOM 957 O O . THR A 1 122 ? 1.566 -8.843 -17.231 1.00 80.12 122 THR A O 1
ATOM 960 N N . TYR A 1 123 ? 2.843 -10.594 -17.803 1.00 83.69 123 TYR A N 1
ATOM 961 C CA . TYR A 1 123 ? 2.742 -11.254 -16.497 1.00 83.69 123 TYR A CA 1
ATOM 962 C C . TYR A 1 123 ? 3.346 -10.403 -15.381 1.00 83.69 123 TYR A C 1
ATOM 964 O O . TYR A 1 123 ? 2.691 -10.191 -14.366 1.00 83.69 123 TYR A O 1
ATOM 972 N N . SER A 1 124 ? 4.544 -9.848 -15.589 1.00 83.12 124 SER A N 1
ATOM 973 C CA . SER A 1 124 ? 5.179 -8.965 -14.602 1.00 83.12 124 SER A CA 1
ATOM 974 C C . SER A 1 124 ? 4.288 -7.759 -14.288 1.00 83.12 124 SER A C 1
ATOM 976 O O . SER A 1 124 ? 4.009 -7.468 -13.125 1.00 83.12 124 SER A O 1
ATOM 978 N N . THR A 1 125 ? 3.718 -7.127 -15.320 1.00 86.00 125 THR A N 1
ATOM 979 C CA . THR A 1 125 ? 2.787 -6.004 -15.147 1.00 86.00 125 THR A CA 1
ATOM 980 C C . THR A 1 125 ? 1.536 -6.407 -14.365 1.00 86.00 125 THR A C 1
ATOM 982 O O . THR A 1 125 ? 1.151 -5.693 -13.440 1.00 86.00 125 THR A O 1
ATOM 985 N N . ILE A 1 126 ? 0.927 -7.556 -14.679 1.00 90.69 126 ILE A N 1
ATOM 986 C CA . ILE A 1 126 ? -0.244 -8.075 -13.954 1.00 90.69 126 ILE A CA 1
ATOM 987 C C . ILE A 1 126 ? 0.105 -8.368 -12.491 1.00 90.69 126 ILE A C 1
ATOM 989 O O . ILE A 1 126 ? -0.644 -7.981 -11.597 1.00 90.69 126 ILE A O 1
ATOM 993 N N . VAL A 1 127 ? 1.248 -9.000 -12.221 1.00 90.62 127 VAL A N 1
ATOM 994 C CA . VAL A 1 127 ? 1.692 -9.284 -10.850 1.00 90.62 127 VAL A CA 1
ATOM 995 C C . VAL A 1 127 ? 1.879 -7.983 -10.071 1.00 90.62 127 VAL A C 1
ATOM 997 O O . VAL A 1 127 ? 1.329 -7.855 -8.980 1.00 90.62 127 VAL A O 1
ATOM 1000 N N . LEU A 1 128 ? 2.561 -6.987 -10.646 1.00 87.94 128 LEU A N 1
ATOM 1001 C CA . LEU A 1 128 ? 2.732 -5.657 -10.044 1.00 87.94 128 LEU A CA 1
ATOM 1002 C C . LEU A 1 128 ? 1.396 -4.934 -9.794 1.00 87.94 128 LEU A C 1
ATOM 1004 O O . LEU A 1 128 ? 1.280 -4.187 -8.823 1.00 87.94 128 LEU A O 1
ATOM 1008 N N . LEU A 1 129 ? 0.386 -5.161 -10.639 1.00 92.19 129 LEU A N 1
ATOM 1009 C CA . LEU A 1 129 ? -0.967 -4.623 -10.472 1.00 92.19 129 LEU A CA 1
ATOM 1010 C C . LEU A 1 129 ? -1.730 -5.302 -9.328 1.00 92.19 129 LEU A C 1
ATOM 1012 O O . LEU A 1 129 ? -2.400 -4.614 -8.564 1.00 92.19 129 LEU A O 1
ATOM 1016 N N . VAL A 1 130 ? -1.623 -6.626 -9.194 1.00 94.44 130 VAL A N 1
ATOM 1017 C CA . VAL A 1 130 ? -2.395 -7.433 -8.230 1.00 94.44 130 VAL A CA 1
ATOM 1018 C C . VAL A 1 130 ? -1.785 -7.409 -6.822 1.00 94.44 130 VAL A C 1
ATOM 1020 O O . VAL A 1 130 ? -2.514 -7.395 -5.829 1.00 94.44 130 VAL A O 1
ATOM 1023 N N . MET A 1 131 ? -0.456 -7.346 -6.718 1.00 93.44 131 MET A N 1
ATOM 1024 C CA . MET A 1 131 ? 0.286 -7.352 -5.450 1.00 93.44 131 MET A CA 1
ATOM 1025 C C . MET A 1 131 ? -0.205 -6.329 -4.397 1.00 93.44 131 MET A C 1
ATOM 1027 O O . MET A 1 131 ? -0.423 -6.744 -3.255 1.00 93.44 131 MET A O 1
ATOM 1031 N N . PRO A 1 132 ? -0.469 -5.038 -4.715 1.00 94.31 132 PRO A N 1
ATOM 1032 C CA . PRO A 1 132 ? -0.943 -4.073 -3.715 1.00 94.31 132 PRO A CA 1
ATOM 1033 C C . PRO A 1 132 ? -2.302 -4.448 -3.112 1.00 94.31 132 PRO A C 1
ATOM 1035 O O . PRO A 1 132 ? -2.527 -4.225 -1.922 1.00 94.31 132 PRO A O 1
ATOM 1038 N N . TYR A 1 133 ? -3.191 -5.068 -3.892 1.00 96.00 133 TYR A N 1
ATOM 1039 C CA . TYR A 1 133 ? -4.505 -5.504 -3.413 1.00 96.00 133 TYR A CA 1
ATOM 1040 C C . TYR A 1 133 ? -4.420 -6.756 -2.542 1.00 96.00 133 TYR A C 1
ATOM 1042 O O . TYR A 1 133 ? -5.139 -6.860 -1.550 1.00 96.00 133 TYR A O 1
ATOM 1050 N N . LEU A 1 134 ? -3.516 -7.686 -2.866 1.00 96.19 134 LEU A N 1
ATOM 1051 C CA . LEU A 1 134 ? -3.250 -8.847 -2.013 1.00 96.19 134 LEU A CA 1
ATOM 1052 C C . LEU A 1 134 ? -2.664 -8.419 -0.665 1.00 96.19 134 LEU A C 1
ATOM 1054 O O . LEU A 1 134 ? -3.106 -8.909 0.375 1.00 96.19 134 LEU A O 1
ATOM 1058 N N . ALA A 1 135 ? -1.728 -7.463 -0.670 1.00 93.00 135 ALA A N 1
ATOM 1059 C CA . ALA A 1 135 ? -1.207 -6.867 0.555 1.00 93.00 135 ALA A CA 1
ATOM 1060 C C . ALA A 1 135 ? -2.336 -6.202 1.362 1.00 93.00 135 ALA A C 1
ATOM 1062 O O . ALA A 1 135 ? -2.515 -6.513 2.539 1.00 93.00 135 ALA A O 1
ATOM 1063 N N . PHE A 1 136 ? -3.159 -5.361 0.726 1.00 95.94 136 PHE A N 1
ATOM 1064 C CA . PHE A 1 136 ? -4.318 -4.742 1.375 1.00 95.94 136 PHE A CA 1
ATOM 1065 C C . PHE A 1 136 ? -5.230 -5.775 2.050 1.00 95.94 136 PHE A C 1
ATOM 1067 O O . PHE A 1 136 ? -5.561 -5.636 3.231 1.00 95.94 136 PHE A O 1
ATOM 1074 N N . LEU A 1 137 ? -5.616 -6.820 1.314 1.00 96.50 137 LEU A N 1
ATOM 1075 C CA . LEU A 1 137 ? -6.546 -7.837 1.789 1.00 96.50 137 LEU A CA 1
ATOM 1076 C C . LEU A 1 137 ? -5.944 -8.647 2.944 1.00 96.50 137 LEU A C 1
ATOM 1078 O O . LEU A 1 137 ? -6.604 -8.830 3.963 1.00 96.50 137 LEU A O 1
ATOM 1082 N N . GLY A 1 138 ? -4.680 -9.065 2.830 1.00 95.50 138 GLY A N 1
ATOM 1083 C CA . GLY A 1 138 ? -3.986 -9.825 3.871 1.00 95.50 138 GLY A CA 1
ATOM 1084 C C . GLY A 1 138 ? -3.885 -9.060 5.193 1.00 95.50 138 GLY A C 1
ATOM 1085 O O . GLY A 1 138 ? -4.267 -9.579 6.244 1.00 95.50 138 GLY A O 1
ATOM 1086 N N . TYR A 1 139 ? -3.448 -7.798 5.146 1.00 93.94 139 TYR A N 1
ATOM 1087 C CA . TYR A 1 139 ? -3.354 -6.953 6.341 1.00 93.94 139 TYR A CA 1
ATOM 1088 C C . TYR A 1 139 ? -4.730 -6.579 6.909 1.00 93.94 139 TYR A C 1
ATOM 1090 O O . TYR A 1 139 ? -4.887 -6.518 8.130 1.00 93.94 139 TYR A O 1
ATOM 1098 N N . THR A 1 140 ? -5.740 -6.380 6.057 1.00 95.69 140 THR A N 1
ATOM 1099 C CA . THR A 1 140 ? -7.116 -6.117 6.508 1.00 95.69 140 THR A CA 1
ATOM 1100 C C . THR A 1 140 ? -7.700 -7.338 7.213 1.00 95.69 140 THR A C 1
ATOM 1102 O O . THR A 1 140 ? -8.214 -7.201 8.320 1.00 95.69 140 THR A O 1
ATOM 1105 N N . ILE A 1 141 ? -7.569 -8.542 6.642 1.00 96.75 141 ILE A N 1
ATOM 1106 C CA . ILE A 1 141 ? -8.030 -9.793 7.266 1.00 96.75 141 ILE A CA 1
ATOM 1107 C C . ILE A 1 141 ? -7.335 -10.002 8.615 1.00 96.75 141 ILE A C 1
ATOM 1109 O O . ILE A 1 141 ? -8.006 -10.257 9.614 1.00 96.75 141 ILE A O 1
ATOM 1113 N N . ALA A 1 142 ? -6.011 -9.825 8.676 1.00 94.38 142 ALA A N 1
ATOM 1114 C CA . ALA A 1 142 ? -5.267 -9.907 9.930 1.00 94.38 142 ALA A CA 1
ATOM 1115 C C . ALA A 1 142 ? -5.785 -8.892 10.966 1.00 94.38 142 ALA A C 1
ATOM 1117 O O . ALA A 1 142 ? -6.016 -9.243 12.125 1.00 94.38 142 ALA A O 1
ATOM 1118 N N . GLY A 1 143 ? -6.039 -7.651 10.541 1.00 93.00 143 GLY A N 1
ATOM 1119 C CA . GLY A 1 143 ? -6.619 -6.608 11.382 1.00 93.00 143 GLY A CA 1
ATOM 1120 C C . GLY A 1 143 ? -8.021 -6.951 11.891 1.00 93.00 143 GLY A C 1
ATOM 1121 O O . GLY A 1 143 ? -8.306 -6.723 13.064 1.00 93.00 143 GLY A O 1
ATOM 1122 N N . VAL A 1 144 ? -8.885 -7.529 11.051 1.00 95.94 144 VAL A N 1
ATOM 1123 C CA . VAL A 1 144 ? -10.233 -7.973 11.444 1.00 95.94 144 VAL A CA 1
ATOM 1124 C C . VAL A 1 144 ? -10.144 -9.104 12.462 1.00 95.94 144 VAL A C 1
ATOM 1126 O O . VAL A 1 144 ? -10.793 -9.024 13.498 1.00 95.94 144 VAL A O 1
ATOM 1129 N N . ILE A 1 145 ? -9.307 -10.120 12.224 1.00 96.12 145 ILE A N 1
ATOM 1130 C CA . ILE A 1 145 ? -9.129 -11.245 13.155 1.00 96.12 145 ILE A CA 1
ATOM 1131 C C . ILE A 1 145 ? -8.704 -10.729 14.535 1.00 96.12 145 ILE A C 1
ATOM 1133 O O . ILE A 1 145 ? -9.308 -11.093 15.546 1.00 96.12 145 ILE A O 1
ATOM 1137 N N . VAL A 1 146 ? -7.707 -9.841 14.590 1.00 93.88 146 VAL A N 1
ATOM 1138 C CA . VAL A 1 146 ? -7.247 -9.244 15.852 1.00 93.88 146 VAL A CA 1
ATOM 1139 C C . VAL A 1 146 ? -8.338 -8.375 16.489 1.00 93.88 146 VAL A C 1
ATOM 1141 O O . VAL A 1 146 ? -8.595 -8.494 17.689 1.00 93.88 146 VAL A O 1
ATOM 1144 N N . GLY A 1 147 ? -9.011 -7.532 15.705 1.00 94.19 147 GLY A N 1
ATOM 1145 C CA . GLY A 1 147 ? -10.059 -6.631 16.188 1.00 94.19 147 GLY A CA 1
ATOM 1146 C C . GLY A 1 147 ? -11.290 -7.363 16.728 1.00 94.19 147 GLY A C 1
ATOM 1147 O O . GLY A 1 147 ? -11.842 -6.966 17.754 1.00 94.19 147 GLY A O 1
ATOM 1148 N N . SER A 1 148 ? -11.678 -8.477 16.102 1.00 95.81 148 SER A N 1
ATOM 1149 C CA . SER A 1 148 ? -12.775 -9.340 16.552 1.00 95.81 148 SER A CA 1
ATOM 1150 C C . SER A 1 148 ? -12.433 -10.108 17.827 1.00 95.81 148 SER A C 1
ATOM 1152 O O . SER A 1 148 ? -13.312 -10.328 18.658 1.00 95.81 148 SER A O 1
ATOM 1154 N N . ARG A 1 149 ? -11.165 -10.500 18.017 1.00 96.06 149 ARG A N 1
ATOM 1155 C CA . ARG A 1 149 ? -10.708 -11.169 19.248 1.00 96.06 149 ARG A CA 1
ATOM 1156 C C . ARG A 1 149 ? -10.600 -10.204 20.428 1.00 96.06 149 ARG A C 1
ATOM 1158 O O . ARG A 1 149 ? -10.867 -10.603 21.560 1.00 96.06 149 ARG A O 1
ATOM 1165 N N . TYR A 1 150 ? -10.256 -8.940 20.175 1.00 94.81 150 TYR A N 1
ATOM 1166 C CA . TYR A 1 150 ? -10.036 -7.940 21.221 1.00 94.81 150 TYR A CA 1
ATOM 1167 C C . TYR A 1 150 ? -10.797 -6.623 20.980 1.00 94.81 150 TYR A C 1
ATOM 1169 O O . TYR A 1 150 ? -10.185 -5.554 20.895 1.00 94.81 150 TYR A O 1
ATOM 1177 N N . PRO A 1 151 ? -12.142 -6.635 20.972 1.00 92.69 151 PRO A N 1
ATOM 1178 C CA . PRO A 1 151 ? -12.941 -5.446 20.661 1.00 92.69 151 PRO A CA 1
ATOM 1179 C C . PRO A 1 151 ? -12.763 -4.312 21.683 1.00 92.69 151 PRO A C 1
ATOM 1181 O O . PRO A 1 151 ? -12.940 -3.145 21.353 1.00 92.69 151 PRO A O 1
ATOM 1184 N N . LYS A 1 152 ? -12.361 -4.629 22.925 1.00 92.56 152 LYS A N 1
ATOM 1185 C CA . LYS A 1 152 ? -12.081 -3.635 23.982 1.00 92.56 152 LYS A CA 1
ATOM 1186 C C . LYS A 1 152 ? -10.833 -2.781 23.697 1.00 92.56 152 LYS A C 1
ATOM 1188 O O . LYS A 1 152 ? -10.655 -1.740 24.331 1.00 92.56 152 LYS A O 1
ATOM 1193 N N . LEU A 1 153 ? -9.960 -3.222 22.785 1.00 90.69 153 LEU A N 1
ATOM 1194 C CA . LEU A 1 153 ? -8.724 -2.522 22.412 1.00 90.69 153 LEU A CA 1
ATOM 1195 C C . LEU A 1 153 ? -8.928 -1.497 21.290 1.00 90.69 153 LEU A C 1
ATOM 1197 O O . LEU A 1 153 ? -8.031 -0.689 21.039 1.00 90.69 153 LEU A O 1
ATOM 1201 N N . VAL A 1 154 ? -10.086 -1.511 20.631 1.00 89.75 154 VAL A N 1
ATOM 1202 C CA . VAL A 1 154 ? -10.439 -0.528 19.608 1.00 89.75 154 VAL A CA 1
ATOM 1203 C C . VAL A 1 154 ? -11.131 0.638 20.300 1.00 89.75 154 VAL A C 1
ATOM 1205 O O . VAL A 1 154 ? -12.210 0.485 20.869 1.00 89.75 154 VAL A O 1
ATOM 1208 N N . LYS A 1 155 ? -10.484 1.805 20.295 1.00 86.75 155 LYS A N 1
ATOM 1209 C CA . LYS A 1 155 ? -11.059 3.046 20.823 1.00 86.75 155 LYS A CA 1
ATOM 1210 C C . LYS A 1 155 ? -11.075 4.108 19.722 1.00 86.75 155 LYS A C 1
ATOM 1212 O O . LYS A 1 155 ? -10.127 4.167 18.935 1.00 86.75 155 LYS A O 1
ATOM 1217 N N . PRO A 1 156 ? -12.122 4.943 19.644 1.00 87.06 156 PRO A N 1
ATOM 1218 C CA . PRO A 1 156 ? -12.152 6.048 18.695 1.00 87.06 156 PRO A CA 1
ATOM 1219 C C . PRO A 1 156 ? -11.028 7.050 19.013 1.00 87.06 156 PRO A C 1
ATOM 1221 O O . PRO A 1 156 ? -10.861 7.455 20.164 1.00 87.06 156 PRO A O 1
ATOM 1224 N N . SER A 1 157 ? -10.250 7.452 17.999 1.00 80.94 157 SER A N 1
ATOM 1225 C CA . SER A 1 157 ? -9.318 8.586 18.104 1.00 80.94 157 SER A CA 1
ATOM 1226 C C . SER A 1 157 ? -10.049 9.839 17.676 1.00 80.94 157 SER A C 1
ATOM 1228 O O . SER A 1 157 ? -10.421 9.962 16.508 1.00 80.94 157 SER A O 1
ATOM 1230 N N . ASN A 1 158 ? -10.232 10.790 18.589 1.00 82.50 158 ASN A N 1
ATOM 1231 C CA . ASN A 1 158 ? -10.726 12.131 18.257 1.00 82.50 158 ASN A CA 1
ATOM 1232 C C . ASN A 1 158 ? -12.090 12.162 17.525 1.00 82.50 158 ASN A C 1
ATOM 1234 O O . ASN A 1 158 ? -12.395 13.150 16.869 1.00 82.50 158 ASN A O 1
ATOM 1238 N N . GLY A 1 159 ? -12.883 11.083 17.574 1.00 81.38 159 GLY A N 1
ATOM 1239 C CA . GLY A 1 159 ? -14.188 10.964 16.903 1.00 81.38 159 GLY A CA 1
ATOM 1240 C C . GLY A 1 159 ? -14.161 10.819 15.371 1.00 81.38 159 GLY A C 1
ATOM 1241 O O . GLY A 1 159 ? -15.188 10.519 14.776 1.00 81.38 159 GLY A O 1
ATOM 1242 N N . ILE A 1 160 ? -13.011 10.987 14.706 1.00 84.69 160 ILE A N 1
ATOM 1243 C CA . ILE A 1 160 ? -12.945 11.008 13.229 1.00 84.69 160 ILE A CA 1
ATOM 1244 C C . ILE A 1 160 ? -12.648 9.618 12.651 1.00 84.69 160 ILE A C 1
ATOM 1246 O O . ILE A 1 160 ? -13.162 9.256 11.594 1.00 84.69 160 ILE A O 1
ATOM 1250 N N . TYR A 1 161 ? -11.815 8.830 13.330 1.00 88.12 161 TYR A N 1
ATOM 1251 C CA . TYR A 1 161 ? -11.436 7.493 12.881 1.00 88.12 161 TYR A CA 1
ATOM 1252 C C . TYR A 1 161 ? -11.148 6.566 14.060 1.00 88.12 161 TYR A C 1
ATOM 1254 O O . TYR A 1 161 ? -10.762 6.988 15.156 1.00 88.12 161 TYR A O 1
ATOM 1262 N N . CYS A 1 162 ? -11.315 5.272 13.817 1.00 91.06 162 CYS A N 1
ATOM 1263 C CA . CYS A 1 162 ? -10.989 4.226 14.773 1.00 91.06 162 CYS A CA 1
ATOM 1264 C C . CYS A 1 162 ? -9.577 3.676 14.565 1.00 91.06 162 CYS A C 1
ATOM 1266 O O . CYS A 1 162 ? -9.117 3.529 13.435 1.00 91.06 162 CYS A O 1
ATOM 1268 N N . PHE A 1 163 ? -8.893 3.338 15.660 1.00 90.06 163 PHE A N 1
ATOM 1269 C CA . PHE A 1 163 ? -7.570 2.717 15.616 1.00 90.06 163 PHE A CA 1
ATOM 1270 C C . PHE A 1 163 ? -7.421 1.645 16.698 1.00 90.06 163 PHE A C 1
ATOM 1272 O O . PHE A 1 163 ? -8.039 1.706 17.764 1.00 90.06 163 PHE A O 1
ATOM 1279 N N . HIS A 1 164 ? -6.570 0.657 16.424 1.00 88.44 164 HIS A N 1
ATOM 1280 C CA . HIS A 1 164 ? -6.185 -0.347 17.408 1.00 88.44 164 HIS A CA 1
ATOM 1281 C C . HIS A 1 164 ? -5.178 0.269 18.383 1.00 88.44 164 HIS A C 1
ATOM 1283 O O . HIS A 1 164 ? -4.105 0.712 17.975 1.00 88.44 164 HIS A O 1
ATOM 1289 N N . LYS A 1 165 ? -5.469 0.251 19.689 1.00 86.62 165 LYS A N 1
ATOM 1290 C CA . LYS A 1 165 ? -4.541 0.747 20.726 1.00 86.62 165 LYS A CA 1
ATOM 1291 C C . LYS A 1 165 ? -3.354 -0.204 20.983 1.00 86.62 165 LYS A C 1
ATOM 1293 O O . LYS A 1 165 ? -2.607 -0.036 21.942 1.00 86.62 165 LYS A O 1
ATOM 1298 N N . ILE A 1 166 ? -3.178 -1.239 20.165 1.00 84.56 166 ILE A N 1
ATOM 1299 C CA . ILE A 1 166 ? -2.125 -2.236 20.355 1.00 84.56 166 ILE A CA 1
ATOM 1300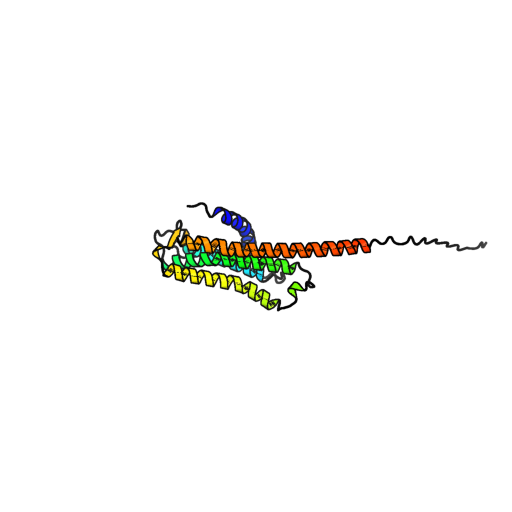 C C . ILE A 1 166 ? -0.810 -1.642 19.853 1.00 84.56 166 ILE A C 1
ATOM 1302 O O . ILE A 1 166 ? -0.520 -1.663 18.657 1.00 84.56 166 ILE A O 1
ATOM 1306 N N . ASN A 1 167 ? -0.012 -1.125 20.789 1.00 83.06 167 ASN A N 1
ATOM 1307 C CA . ASN A 1 167 ? 1.282 -0.509 20.493 1.00 83.06 167 ASN A CA 1
ATOM 1308 C C . ASN A 1 167 ? 2.189 -1.444 19.685 1.00 83.06 167 ASN A C 1
ATOM 1310 O O . ASN A 1 167 ? 2.844 -0.983 18.765 1.00 83.06 167 ASN A O 1
ATOM 1314 N N . VAL A 1 168 ? 2.170 -2.751 19.972 1.00 84.56 168 VAL A N 1
ATOM 1315 C CA . VAL A 1 168 ? 3.015 -3.751 19.297 1.00 84.56 168 VAL A CA 1
ATOM 1316 C C . VAL A 1 168 ? 2.691 -3.855 17.807 1.00 84.56 168 VAL A C 1
ATOM 1318 O O . VAL A 1 168 ? 3.582 -3.765 16.972 1.00 84.56 168 VAL A O 1
ATOM 1321 N N . ILE A 1 169 ? 1.411 -3.990 17.452 1.00 81.19 169 ILE A N 1
ATOM 1322 C CA . ILE A 1 169 ? 1.002 -4.129 16.048 1.00 81.19 169 ILE A CA 1
ATOM 1323 C C . ILE A 1 169 ? 1.322 -2.850 15.287 1.00 81.19 169 ILE A C 1
ATOM 1325 O O . ILE A 1 169 ? 1.842 -2.915 14.181 1.00 81.19 169 ILE A O 1
ATOM 1329 N N . ARG A 1 170 ? 1.072 -1.689 15.894 1.00 80.25 170 ARG A N 1
ATOM 1330 C CA . ARG A 1 170 ? 1.407 -0.408 15.277 1.00 80.25 170 ARG A CA 1
ATOM 1331 C C . ARG A 1 170 ? 2.917 -0.227 15.098 1.00 80.25 170 ARG A C 1
ATOM 1333 O O . ARG A 1 170 ? 3.345 0.254 14.056 1.00 80.25 170 ARG A O 1
ATOM 1340 N N . LEU A 1 171 ? 3.711 -0.658 16.079 1.00 84.81 171 LEU A N 1
ATOM 1341 C CA . LEU A 1 171 ? 5.170 -0.564 16.051 1.00 84.81 171 LEU A CA 1
ATOM 1342 C C . LEU A 1 171 ? 5.789 -1.379 14.913 1.00 84.81 171 LEU A C 1
ATOM 1344 O O . LEU A 1 171 ? 6.839 -0.997 14.423 1.00 84.81 171 LEU A O 1
ATOM 1348 N N . TYR A 1 172 ? 5.157 -2.472 14.485 1.00 85.50 172 TYR A N 1
ATOM 1349 C CA . TYR A 1 172 ? 5.693 -3.331 13.426 1.00 85.50 172 TYR A CA 1
ATOM 1350 C C . TYR A 1 172 ? 5.001 -3.131 12.078 1.00 85.50 172 TYR A C 1
ATOM 1352 O O . TYR A 1 172 ? 5.665 -3.023 11.051 1.00 85.50 172 TYR A O 1
ATOM 1360 N N . ALA A 1 173 ? 3.675 -3.043 12.054 1.00 80.12 173 ALA A N 1
ATOM 1361 C CA . ALA A 1 173 ? 2.921 -2.986 10.807 1.00 80.12 173 ALA A CA 1
ATOM 1362 C C . ALA A 1 173 ? 3.122 -1.678 10.029 1.00 80.12 173 ALA A C 1
ATOM 1364 O O . ALA A 1 173 ? 2.947 -1.676 8.817 1.00 80.12 173 ALA A O 1
ATOM 1365 N N . GLU A 1 174 ? 3.487 -0.581 10.700 1.00 80.62 174 GLU A N 1
ATOM 1366 C CA . GLU A 1 174 ? 3.755 0.703 10.045 1.00 80.62 174 GLU A CA 1
ATOM 1367 C C . GLU A 1 174 ? 5.180 0.782 9.455 1.00 80.62 174 GLU A C 1
ATOM 1369 O O . GLU A 1 174 ? 5.309 1.002 8.247 1.00 80.62 174 GLU A O 1
ATOM 1374 N N . PRO A 1 175 ? 6.268 0.562 10.222 1.00 87.25 175 PRO A N 1
ATOM 1375 C CA . PRO A 1 175 ? 7.614 0.721 9.686 1.00 87.25 175 PRO A CA 1
ATOM 1376 C C . PRO A 1 175 ? 8.081 -0.457 8.835 1.00 87.25 175 PRO A C 1
ATOM 1378 O O . PRO A 1 175 ? 8.857 -0.217 7.921 1.00 87.25 175 PRO A O 1
ATOM 1381 N N . ILE A 1 176 ? 7.640 -1.701 9.074 1.00 89.06 176 ILE A N 1
ATOM 1382 C CA . ILE A 1 176 ? 8.156 -2.852 8.308 1.00 89.06 176 ILE A CA 1
ATOM 1383 C C . ILE A 1 176 ? 7.893 -2.687 6.802 1.00 89.06 176 ILE A C 1
ATOM 1385 O O . ILE A 1 176 ? 8.864 -2.741 6.046 1.00 89.06 176 ILE A O 1
ATOM 1389 N N . PRO A 1 177 ? 6.654 -2.424 6.330 1.00 83.44 177 PRO A N 1
ATOM 1390 C CA . PRO A 1 177 ? 6.413 -2.222 4.902 1.00 83.44 177 PRO A CA 1
ATOM 1391 C C . PRO A 1 177 ? 7.216 -1.048 4.342 1.00 83.44 177 PRO A C 1
ATOM 1393 O O . PRO A 1 177 ? 7.756 -1.137 3.244 1.00 83.44 177 PRO A O 1
ATOM 1396 N N . CYS A 1 178 ? 7.355 0.031 5.114 1.00 83.25 178 CYS A N 1
ATOM 1397 C CA . CYS A 1 178 ? 8.110 1.209 4.698 1.00 83.25 178 CYS A CA 1
ATOM 1398 C C . CYS A 1 178 ? 9.607 0.920 4.576 1.00 83.25 178 CYS A C 1
ATOM 1400 O O . CYS A 1 178 ? 10.232 1.357 3.618 1.00 83.25 178 CYS A O 1
ATOM 1402 N N . MET A 1 179 ? 10.176 0.158 5.509 1.00 89.00 179 MET A N 1
ATOM 1403 C CA . MET A 1 179 ? 11.572 -0.271 5.471 1.00 89.00 179 MET A CA 1
ATOM 1404 C C . MET A 1 179 ? 11.830 -1.197 4.289 1.00 89.00 179 MET A C 1
ATOM 1406 O O . MET A 1 179 ? 12.833 -1.024 3.606 1.00 89.00 179 MET A O 1
ATOM 1410 N N . VAL A 1 180 ? 10.915 -2.131 4.006 1.00 88.25 180 VAL A N 1
ATOM 1411 C CA . VAL A 1 180 ? 11.000 -2.994 2.820 1.00 88.25 180 VAL A CA 1
ATOM 1412 C C . VAL A 1 180 ? 10.975 -2.145 1.552 1.00 88.25 180 VAL A C 1
ATOM 1414 O O . VAL A 1 180 ? 11.863 -2.285 0.719 1.00 88.25 180 VAL A O 1
ATOM 1417 N N . VAL A 1 181 ? 10.025 -1.215 1.432 1.00 83.50 181 VAL A N 1
ATOM 1418 C CA . VAL A 1 181 ? 9.923 -0.340 0.257 1.00 83.50 181 VAL A CA 1
ATOM 1419 C C . VAL A 1 181 ? 11.163 0.540 0.109 1.00 83.50 181 VAL A C 1
ATOM 1421 O O . VAL A 1 181 ? 11.759 0.553 -0.963 1.00 83.50 181 VAL A O 1
ATOM 1424 N N . MET A 1 182 ? 11.628 1.199 1.172 1.00 83.94 182 MET A N 1
ATOM 1425 C CA . MET A 1 182 ? 12.852 2.007 1.125 1.00 83.94 182 MET A CA 1
ATOM 1426 C C . MET A 1 182 ? 14.083 1.174 0.762 1.00 83.94 182 MET A C 1
ATOM 1428 O O . MET A 1 182 ? 14.879 1.608 -0.066 1.00 83.94 182 MET A O 1
ATOM 1432 N N . ALA A 1 183 ? 14.232 -0.026 1.329 1.00 90.31 183 ALA A N 1
ATOM 1433 C CA . ALA A 1 183 ? 15.335 -0.922 0.999 1.00 90.31 183 ALA A CA 1
ATOM 1434 C C . ALA A 1 183 ? 15.285 -1.357 -0.470 1.00 90.31 183 ALA A C 1
ATOM 1436 O O . ALA A 1 183 ? 16.321 -1.368 -1.134 1.00 90.31 183 ALA A O 1
ATOM 1437 N N . THR A 1 184 ? 14.093 -1.658 -0.998 1.00 85.12 184 THR A N 1
ATOM 1438 C CA . THR A 1 184 ? 13.935 -1.981 -2.419 1.00 85.12 184 THR A CA 1
ATOM 1439 C C . THR A 1 184 ? 14.285 -0.790 -3.301 1.00 85.12 184 THR A C 1
ATOM 1441 O O . THR A 1 184 ? 15.120 -0.948 -4.184 1.00 85.12 184 THR A O 1
ATOM 1444 N N . THR A 1 185 ? 13.751 0.408 -3.035 1.00 80.69 185 THR A N 1
ATOM 1445 C CA . THR A 1 185 ? 14.058 1.618 -3.814 1.00 80.69 185 THR A CA 1
ATOM 1446 C C . THR A 1 185 ? 15.552 1.942 -3.778 1.00 80.69 185 THR A C 1
ATOM 1448 O O . THR A 1 185 ? 16.148 2.153 -4.827 1.00 80.69 185 THR A O 1
ATOM 1451 N N . ALA A 1 186 ? 16.192 1.891 -2.607 1.00 87.75 186 ALA A N 1
ATOM 1452 C CA . ALA A 1 186 ? 17.629 2.132 -2.477 1.00 87.75 186 ALA A CA 1
ATOM 1453 C C . ALA A 1 186 ? 18.472 1.066 -3.203 1.00 87.75 186 ALA A C 1
ATOM 1455 O O . ALA A 1 186 ? 19.510 1.372 -3.791 1.00 87.75 186 ALA A O 1
ATOM 1456 N N . GLY A 1 187 ? 18.033 -0.197 -3.181 1.00 86.69 187 GLY A N 1
ATOM 1457 C CA . GLY A 1 187 ? 18.637 -1.267 -3.974 1.00 86.69 187 GLY A CA 1
ATOM 1458 C C . GLY A 1 187 ? 18.532 -0.987 -5.474 1.00 86.69 187 GLY A C 1
ATOM 1459 O O . GLY A 1 187 ? 19.529 -1.098 -6.185 1.00 86.69 187 GLY A O 1
ATOM 1460 N N . PHE A 1 188 ? 17.356 -0.552 -5.932 1.00 80.19 188 PHE A N 1
ATOM 1461 C CA . PHE A 1 188 ? 17.119 -0.158 -7.320 1.00 80.19 188 PHE A CA 1
ATOM 1462 C C . PHE A 1 188 ? 17.997 1.020 -7.749 1.00 80.19 188 PHE A C 1
ATOM 1464 O O . PHE A 1 188 ? 18.617 0.945 -8.807 1.00 80.19 188 PHE A O 1
ATOM 1471 N N . GLU A 1 189 ? 18.120 2.064 -6.928 1.00 82.88 189 GLU A N 1
ATOM 1472 C CA . GLU A 1 189 ? 18.985 3.217 -7.212 1.00 82.88 189 GLU A CA 1
ATOM 1473 C C . GLU A 1 189 ? 20.452 2.811 -7.372 1.00 82.88 189 GLU A C 1
ATOM 1475 O O . GLU A 1 189 ? 21.129 3.276 -8.286 1.00 82.88 189 GLU A O 1
ATOM 1480 N N . ARG A 1 190 ? 20.951 1.904 -6.522 1.00 86.75 190 ARG A N 1
ATOM 1481 C CA . ARG A 1 190 ? 22.333 1.410 -6.621 1.00 86.75 190 ARG A CA 1
ATOM 1482 C C . ARG A 1 190 ? 22.573 0.616 -7.896 1.00 86.75 190 ARG A C 1
ATOM 1484 O O . ARG A 1 190 ? 23.633 0.759 -8.503 1.00 86.75 190 ARG A O 1
ATOM 1491 N N . THR A 1 191 ? 21.619 -0.222 -8.288 1.00 78.88 191 THR A N 1
ATOM 1492 C CA . THR A 1 191 ? 21.700 -0.958 -9.553 1.00 78.88 191 THR A CA 1
ATOM 1493 C C . THR A 1 191 ? 21.677 0.008 -10.733 1.00 78.88 191 THR A C 1
ATOM 1495 O O . THR A 1 191 ? 22.497 -0.121 -11.635 1.00 78.88 191 THR A O 1
ATOM 1498 N N . PHE A 1 192 ? 20.812 1.023 -10.685 1.00 79.06 192 PHE A N 1
ATOM 1499 C CA . PHE A 1 192 ? 20.725 2.041 -11.726 1.00 79.06 192 PHE A CA 1
ATOM 1500 C C . PHE A 1 192 ? 22.017 2.860 -11.855 1.00 79.06 192 PHE A C 1
ATOM 1502 O O . PHE A 1 192 ? 22.545 3.000 -12.953 1.00 79.06 192 PHE A O 1
ATOM 1509 N N . ALA A 1 193 ? 22.576 3.332 -10.737 1.00 81.62 193 ALA A N 1
ATOM 1510 C CA . ALA A 1 193 ? 23.811 4.115 -10.732 1.00 81.62 193 ALA A CA 1
ATOM 1511 C C . ALA A 1 193 ? 25.000 3.341 -11.329 1.00 81.62 193 ALA A C 1
ATOM 1513 O O . ALA A 1 193 ? 25.820 3.918 -12.042 1.00 81.62 193 ALA A O 1
ATOM 1514 N N . ARG A 1 194 ? 25.085 2.027 -11.071 1.00 83.81 194 ARG A N 1
ATOM 1515 C CA . ARG A 1 194 ? 26.120 1.166 -11.668 1.00 83.81 194 ARG A CA 1
ATOM 1516 C C . ARG A 1 194 ? 25.990 1.083 -13.184 1.00 83.81 194 ARG A C 1
ATOM 1518 O O . ARG A 1 194 ? 26.999 1.197 -13.875 1.00 83.81 194 ARG A O 1
ATOM 1525 N N . GLU A 1 195 ? 24.768 0.924 -13.681 1.00 77.88 195 GLU A N 1
ATOM 1526 C CA . GLU A 1 195 ? 24.508 0.841 -15.118 1.00 77.88 195 GLU A CA 1
ATOM 1527 C C . GLU A 1 195 ? 24.866 2.158 -15.820 1.00 77.88 195 GLU A C 1
ATOM 1529 O O . GLU A 1 195 ? 25.575 2.160 -16.825 1.00 77.88 195 GLU A O 1
ATOM 1534 N N . THR A 1 196 ? 24.468 3.301 -15.246 1.00 76.50 196 THR A N 1
ATOM 1535 C CA . THR A 1 196 ? 24.788 4.616 -15.822 1.00 76.50 196 THR A CA 1
ATOM 1536 C C . THR A 1 196 ? 26.286 4.889 -15.875 1.00 76.50 196 THR A C 1
ATOM 1538 O O . THR A 1 196 ? 26.759 5.454 -16.859 1.00 76.50 196 THR A O 1
ATOM 1541 N N . SER A 1 197 ? 27.048 4.457 -14.863 1.00 81.69 197 SER A N 1
ATOM 1542 C CA . SER A 1 197 ? 28.506 4.600 -14.884 1.00 81.69 197 SER A CA 1
ATOM 1543 C C . SER A 1 197 ? 29.137 3.779 -16.012 1.00 81.69 197 SER A C 1
ATOM 1545 O O . SER A 1 197 ? 29.987 4.293 -16.731 1.00 81.69 197 SER A O 1
ATOM 1547 N N . SER A 1 198 ? 28.666 2.547 -16.241 1.00 77.75 198 SER A N 1
ATOM 1548 C CA . SER A 1 198 ? 29.184 1.692 -17.321 1.00 77.75 198 SER A CA 1
ATOM 1549 C C . SER A 1 198 ? 28.919 2.270 -18.719 1.00 77.75 198 SER A C 1
ATOM 1551 O O . SER A 1 198 ? 29.758 2.156 -19.618 1.00 77.75 198 SER A O 1
ATOM 1553 N N . VAL A 1 199 ? 27.754 2.894 -18.925 1.00 77.31 199 VAL A N 1
ATOM 1554 C CA . VAL A 1 199 ? 27.408 3.538 -20.204 1.00 77.31 199 VAL A CA 1
ATOM 1555 C C . VAL A 1 199 ? 28.247 4.799 -20.428 1.00 77.31 199 VAL A C 1
ATOM 1557 O O . VAL A 1 199 ? 28.707 5.039 -21.546 1.00 77.31 199 VAL A O 1
ATOM 1560 N N . GLN A 1 200 ? 28.499 5.580 -19.372 1.00 76.38 200 GLN A N 1
ATOM 1561 C CA . GLN A 1 200 ? 29.345 6.773 -19.439 1.00 76.38 200 GLN A CA 1
ATOM 1562 C C . GLN A 1 200 ? 30.779 6.422 -19.873 1.00 76.38 200 GLN A C 1
ATOM 1564 O O . GLN A 1 200 ? 31.332 7.098 -20.744 1.00 76.38 200 GLN A O 1
ATOM 1569 N N . ASP A 1 201 ? 31.358 5.349 -19.326 1.00 78.94 201 ASP A N 1
ATOM 1570 C CA . ASP A 1 201 ? 32.713 4.901 -19.677 1.00 78.94 201 ASP A CA 1
ATOM 1571 C C . ASP A 1 201 ? 32.799 4.456 -21.143 1.00 78.94 201 ASP A C 1
ATOM 1573 O O . ASP A 1 201 ? 33.726 4.834 -21.862 1.00 78.94 201 ASP A O 1
ATOM 1577 N N . THR A 1 202 ? 31.784 3.730 -21.622 1.00 76.50 202 THR A N 1
ATOM 1578 C CA . THR A 1 202 ? 31.726 3.244 -23.010 1.00 76.50 202 THR A CA 1
ATOM 1579 C C . THR A 1 202 ? 31.579 4.398 -24.006 1.00 76.50 202 THR A C 1
ATOM 1581 O O . THR A 1 202 ? 32.321 4.471 -24.984 1.00 76.50 202 THR A O 1
ATOM 1584 N N . ASN A 1 203 ? 30.676 5.348 -23.742 1.00 71.56 203 ASN A N 1
ATOM 1585 C CA . ASN A 1 203 ? 30.483 6.512 -24.609 1.00 71.56 203 ASN A CA 1
ATOM 1586 C C . ASN A 1 203 ? 31.697 7.443 -24.610 1.00 71.56 203 ASN A C 1
ATOM 1588 O O . ASN A 1 203 ? 32.031 7.999 -25.652 1.00 71.56 203 ASN A O 1
ATOM 1592 N N . THR A 1 204 ? 32.386 7.580 -23.474 1.00 74.38 204 THR A N 1
ATOM 1593 C CA . THR A 1 204 ? 33.635 8.346 -23.395 1.00 74.38 204 THR A CA 1
ATOM 1594 C C . THR A 1 204 ? 34.710 7.699 -24.271 1.00 74.38 204 THR A C 1
ATOM 1596 O O . THR A 1 204 ? 35.342 8.387 -25.068 1.00 74.38 204 THR A O 1
ATOM 1599 N N . LEU A 1 205 ? 34.859 6.372 -24.222 1.00 67.38 205 LEU A N 1
ATOM 1600 C CA . LEU A 1 205 ? 35.791 5.624 -25.076 1.00 67.38 205 LEU A CA 1
ATOM 1601 C C . LEU A 1 205 ? 35.466 5.749 -26.576 1.00 67.38 205 LEU A C 1
ATOM 1603 O O . LEU A 1 205 ? 36.372 5.921 -27.393 1.00 67.38 205 LEU A O 1
ATOM 1607 N N . ILE A 1 206 ? 34.185 5.736 -26.948 1.00 68.88 206 ILE A N 1
ATOM 1608 C CA . ILE A 1 206 ? 33.750 5.953 -28.338 1.00 68.88 206 ILE A CA 1
ATOM 1609 C C . ILE A 1 206 ? 34.032 7.401 -28.782 1.00 68.88 206 ILE A C 1
ATOM 1611 O O . ILE A 1 206 ? 34.519 7.628 -29.888 1.00 68.88 206 ILE A O 1
ATOM 1615 N N . PHE A 1 207 ? 33.814 8.392 -27.912 1.00 66.44 207 PHE A N 1
ATOM 1616 C CA . PHE A 1 207 ? 34.122 9.793 -28.222 1.00 66.44 207 PHE A CA 1
ATOM 1617 C C . PHE A 1 207 ? 35.628 10.055 -28.370 1.00 66.44 207 PHE A C 1
ATOM 1619 O O . PHE A 1 207 ? 36.026 10.898 -29.172 1.00 66.44 207 PHE A O 1
ATOM 1626 N N . PHE A 1 208 ? 36.473 9.335 -27.623 1.00 64.31 208 PHE A N 1
ATOM 1627 C CA . PHE A 1 208 ? 37.929 9.425 -27.764 1.00 64.31 208 PHE A CA 1
ATOM 1628 C C . PHE A 1 208 ? 38.454 8.702 -29.011 1.00 64.31 208 PHE A C 1
ATOM 1630 O O . PHE A 1 208 ? 39.393 9.196 -29.625 1.00 64.31 208 PHE A O 1
ATOM 1637 N N . THR A 1 209 ? 37.844 7.588 -29.424 1.00 61.88 209 THR A N 1
ATOM 1638 C CA . THR A 1 209 ? 38.249 6.854 -30.641 1.00 61.88 209 THR A CA 1
ATOM 1639 C C . THR A 1 209 ? 37.746 7.501 -31.932 1.00 61.88 209 THR A C 1
ATOM 1641 O O . THR A 1 209 ? 38.409 7.401 -32.954 1.00 61.88 209 THR A O 1
ATOM 1644 N N . SER A 1 210 ? 36.631 8.239 -31.900 1.00 57.44 210 SER A N 1
ATOM 1645 C CA . SER A 1 210 ? 36.153 9.011 -33.060 1.00 57.44 210 SER A CA 1
ATOM 1646 C C . SER A 1 210 ? 36.903 10.333 -33.274 1.00 57.44 210 SER A C 1
ATOM 1648 O O . SER A 1 210 ? 36.606 11.056 -34.225 1.00 57.44 210 SER A O 1
ATOM 1650 N N . ARG A 1 211 ? 37.847 10.678 -32.394 1.00 53.28 211 ARG A N 1
ATOM 1651 C CA . ARG A 1 211 ? 38.706 11.858 -32.524 1.00 53.28 211 ARG A CA 1
ATOM 1652 C C . ARG A 1 211 ? 40.083 11.463 -33.056 1.00 53.28 211 ARG A C 1
ATOM 1654 O O . ARG A 1 211 ? 41.093 11.955 -32.560 1.00 53.28 211 ARG A O 1
ATOM 1661 N N . ASP A 1 212 ? 40.122 10.578 -34.047 1.00 59.12 212 ASP A N 1
ATOM 1662 C CA . ASP A 1 212 ? 41.292 10.511 -34.915 1.00 59.12 212 ASP A CA 1
ATOM 1663 C C . ASP A 1 212 ? 41.370 11.837 -35.692 1.00 59.12 212 ASP A C 1
ATOM 1665 O O . ASP A 1 212 ? 40.364 12.282 -36.253 1.00 59.12 212 ASP A O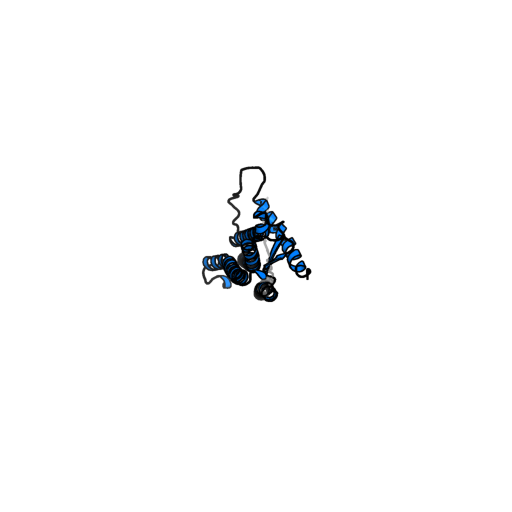 1
ATOM 1669 N N . PRO A 1 213 ? 42.516 12.537 -35.678 1.00 61.16 213 PRO A N 1
ATOM 1670 C CA . PRO A 1 213 ? 42.696 13.734 -36.478 1.00 61.16 213 PRO A CA 1
ATOM 1671 C C . PRO A 1 213 ? 42.636 13.323 -37.947 1.00 61.16 213 PRO A C 1
ATOM 1673 O O . PRO A 1 213 ? 43.496 12.573 -38.409 1.00 61.16 213 PRO A O 1
ATOM 1676 N N . ASP A 1 214 ? 41.627 13.813 -38.671 1.00 61.72 214 ASP A N 1
ATOM 1677 C CA . ASP A 1 214 ? 41.575 13.685 -40.124 1.00 61.72 214 ASP A CA 1
ATOM 1678 C C . ASP A 1 214 ? 42.960 14.036 -40.698 1.00 61.72 214 ASP A C 1
ATOM 1680 O O . ASP A 1 214 ? 43.486 15.123 -40.411 1.00 61.72 214 ASP A O 1
ATOM 1684 N N . PRO A 1 215 ? 43.596 13.145 -41.481 1.00 63.97 215 PRO A N 1
ATOM 1685 C CA . PRO A 1 215 ? 44.814 13.510 -42.175 1.00 63.97 215 PRO A CA 1
ATOM 1686 C C . PRO A 1 215 ? 44.463 14.681 -43.087 1.00 63.97 215 PRO A C 1
ATOM 1688 O O . PRO A 1 215 ? 43.551 14.582 -43.906 1.00 63.97 215 PRO A O 1
ATOM 1691 N N . MET A 1 216 ? 45.166 15.805 -42.925 1.00 52.91 216 MET A N 1
ATOM 1692 C CA . MET A 1 216 ? 45.048 16.949 -43.821 1.00 52.91 216 MET A CA 1
ATOM 1693 C C . MET A 1 216 ? 45.277 16.488 -45.264 1.00 52.91 216 MET A C 1
ATOM 1695 O O . MET A 1 216 ? 46.411 16.355 -45.725 1.00 52.91 216 MET A O 1
ATOM 1699 N N . VAL A 1 217 ? 44.183 16.251 -45.985 1.00 63.59 217 VAL A N 1
ATOM 1700 C CA . VAL A 1 217 ? 44.182 16.067 -47.429 1.00 63.59 217 VAL A CA 1
ATOM 1701 C C . VAL A 1 217 ? 44.434 17.442 -48.031 1.00 63.59 217 VAL A C 1
ATOM 1703 O O . VAL A 1 217 ? 43.532 18.257 -48.226 1.00 63.59 217 VAL A O 1
ATOM 1706 N N . SER A 1 218 ? 45.715 17.701 -48.278 1.00 56.66 218 SER A N 1
ATOM 1707 C CA . SER A 1 218 ? 46.205 18.802 -49.093 1.00 56.66 218 SER A CA 1
ATOM 1708 C C . SER A 1 218 ? 45.674 18.622 -50.518 1.00 56.66 218 SER A C 1
ATOM 1710 O O . SER A 1 218 ? 46.276 17.945 -51.350 1.00 56.66 218 SER A O 1
ATOM 1712 N N . THR A 1 219 ? 44.489 19.173 -50.783 1.00 58.47 219 THR A N 1
ATOM 1713 C CA . THR A 1 219 ? 43.903 19.200 -52.125 1.00 58.47 219 THR A CA 1
ATOM 1714 C C . THR A 1 219 ? 44.463 20.424 -52.837 1.00 58.47 219 THR A C 1
ATOM 1716 O O . THR A 1 219 ? 43.918 21.523 -52.771 1.00 58.47 219 THR A O 1
ATOM 1719 N N . MET A 1 220 ? 45.623 20.235 -53.458 1.00 55.09 220 MET A N 1
ATOM 1720 C CA . MET A 1 220 ? 46.233 21.180 -54.383 1.00 55.09 220 MET A CA 1
ATOM 1721 C C . MET A 1 220 ? 45.427 21.135 -55.692 1.00 55.09 220 MET A C 1
ATOM 1723 O O . MET A 1 220 ? 45.687 20.308 -56.561 1.00 55.09 220 MET A O 1
ATOM 1727 N N . ASP A 1 221 ? 44.398 21.977 -55.807 1.00 57.38 221 ASP A N 1
ATOM 1728 C CA . ASP A 1 221 ? 43.613 22.123 -57.038 1.00 57.38 221 ASP A CA 1
ATOM 1729 C C . ASP A 1 221 ? 44.358 23.045 -58.017 1.00 57.38 221 ASP A C 1
ATOM 1731 O O . ASP A 1 221 ? 44.268 24.273 -57.982 1.00 57.38 221 ASP A O 1
ATOM 1735 N N . GLN A 1 222 ? 45.175 22.423 -58.865 1.00 56.84 222 GLN A N 1
ATOM 1736 C CA . GLN A 1 222 ? 45.879 23.051 -59.974 1.00 56.84 222 GLN A CA 1
ATOM 1737 C C . GLN A 1 222 ? 45.016 22.941 -61.238 1.00 56.84 222 GLN A C 1
ATOM 1739 O O . GLN A 1 222 ? 45.286 22.137 -62.129 1.00 56.84 222 GLN A O 1
ATOM 1744 N N . ARG A 1 223 ? 43.969 23.768 -61.346 1.00 58.56 223 ARG A N 1
ATOM 1745 C CA . ARG A 1 223 ? 43.189 23.892 -62.585 1.00 58.56 223 ARG A CA 1
ATOM 1746 C C . ARG A 1 223 ? 43.765 24.982 -63.490 1.00 58.56 223 ARG A C 1
ATOM 1748 O O . ARG A 1 223 ? 43.261 26.097 -63.568 1.00 58.56 223 ARG A O 1
ATOM 1755 N N . GLN A 1 224 ? 44.833 24.624 -64.201 1.00 55.69 224 GLN A N 1
ATOM 1756 C CA . GLN A 1 224 ? 45.195 25.250 -65.472 1.00 55.69 224 GLN A CA 1
ATOM 1757 C C . GLN A 1 224 ? 44.142 24.870 -66.520 1.00 55.69 224 GLN A C 1
ATOM 1759 O O . GLN A 1 224 ? 44.086 23.724 -66.957 1.00 55.69 224 GLN A O 1
ATOM 1764 N N . THR A 1 225 ? 43.346 25.832 -66.979 1.00 61.06 225 THR A N 1
ATOM 1765 C CA . THR A 1 225 ? 42.686 25.736 -68.287 1.00 61.06 225 THR A CA 1
ATOM 1766 C C . THR A 1 225 ? 42.917 27.022 -69.060 1.00 61.06 225 THR A C 1
ATOM 1768 O O . THR A 1 225 ? 42.317 28.058 -68.785 1.00 61.06 225 THR A O 1
ATOM 1771 N N . ASN A 1 226 ? 43.837 26.898 -70.015 1.00 59.22 226 ASN A N 1
ATOM 1772 C CA . ASN A 1 226 ? 44.043 27.765 -71.163 1.00 59.22 226 ASN A CA 1
ATOM 1773 C C . ASN A 1 226 ? 42.711 28.128 -71.837 1.00 59.22 226 ASN A C 1
ATOM 1775 O O . ASN A 1 226 ? 41.897 27.238 -72.079 1.00 59.22 226 ASN A O 1
ATOM 1779 N N . PHE A 1 227 ? 42.548 29.390 -72.238 1.00 57.62 227 PHE A N 1
ATOM 1780 C CA . PHE A 1 227 ? 41.660 29.754 -73.343 1.00 57.62 227 PHE A CA 1
ATOM 1781 C C . PHE A 1 227 ? 42.391 30.678 -74.329 1.00 57.62 227 PHE A C 1
ATOM 1783 O O . PHE A 1 227 ? 43.216 31.486 -73.895 1.00 57.62 227 PHE A O 1
ATOM 1790 N N . PRO A 1 228 ? 42.151 30.525 -75.646 1.00 68.19 228 PRO A N 1
ATOM 1791 C CA . PRO A 1 228 ? 42.980 31.098 -76.691 1.00 68.19 228 PRO A CA 1
ATOM 1792 C C . PRO A 1 228 ? 42.505 32.479 -77.151 1.00 68.19 228 PRO A C 1
ATOM 1794 O O . PRO A 1 228 ? 41.326 32.820 -77.095 1.00 68.19 228 PRO A O 1
ATOM 1797 N N . SER A 1 229 ? 43.478 33.228 -77.664 1.00 59.44 229 SER A N 1
ATOM 1798 C CA . SER A 1 229 ? 43.320 34.415 -78.502 1.00 59.44 229 SER A CA 1
ATOM 1799 C C . SER A 1 229 ? 42.509 34.097 -79.765 1.00 59.44 229 SER A C 1
ATOM 1801 O O . SER A 1 229 ? 42.762 33.084 -80.420 1.00 59.44 229 SER A O 1
ATOM 1803 N N . GLY A 1 230 ? 41.570 34.974 -80.118 1.00 60.62 230 GLY A N 1
ATOM 1804 C CA . GLY A 1 230 ? 40.809 34.899 -81.361 1.00 60.62 230 GLY A CA 1
ATOM 1805 C C . GLY A 1 230 ? 40.066 36.201 -81.663 1.00 60.62 230 GLY A C 1
ATOM 1806 O O . GLY A 1 230 ? 38.952 36.362 -81.183 1.00 60.62 230 GLY A O 1
ATOM 1807 N N . ASN A 1 231 ? 40.738 37.052 -82.452 1.00 54.62 231 ASN A N 1
ATOM 1808 C CA . ASN A 1 231 ? 40.293 38.162 -83.320 1.00 54.62 231 ASN A CA 1
ATOM 1809 C C . ASN A 1 231 ? 39.245 39.172 -82.834 1.00 54.62 231 ASN A C 1
ATOM 1811 O O . ASN A 1 231 ? 38.044 38.833 -82.790 1.00 54.62 231 ASN A O 1
#

Sequence (231 aa):
HQEQFPIWGRSLRSIRPFCLSAVKLDFPSSSSHSFFSKNVHRHPTFVNFCITIIIYSIVFSLLIYSGQYRLAEPNKSLCIAQASMIMGILPMVCVAGLAAVIQLWATFQDPGSIIFSLSSKTYSTIVLLVMPYLAFLGYTIAGVIVGSRYPKLVKPSNGIYCFHKINVIRLYAEPIPCMVVMATTAGFERTFARETSSVQDTNTLIFFTSRDPDPMVSTMDQRQTNFPSGN

Radius of gyration: 29.9 Å; chains: 1; bounding box: 69×52×107 Å

Organism: NCBI:txid1095465

pLDDT: mean 76.19, std 18.17, range [37.81, 96.75]